Protein AF-A0A931SGT4-F1 (afdb_monomer)

Foldseek 3Di:
DDDDDDDDDDDDLCVPPDLLNLLLLLLVLQVVLPDCPPDDDDDNSFFVVNVLLSSVVSSVVVVSDPPVLSVVLVVDCPDDVSVVSVVVSQVSVVVCVVVQQKDWDPPCDDPVPPPPPDPDDPDDDPPGTGMDGDPVSVVSSVVSVVCVVLPVVDDARADFDFDPDWAQDDDFPDDKDQDDPPHDQQWPPVQLVVQQCVVPNPDPPGDGDSRSTITGIDTDTDHDDDDDDDDPDPVCVVPPDDD

Secondary structure (DSSP, 8-state):
------PPP---TTTT--HHHHHHHTHHHHHHTT---SS--S--S-BHHHHHHHHHHHHHHTTSS-HHHHHHHHH-SSSHHHHHHHHHHHHHHHHHHHTTSEEEE-S---GGG--TT--S-----TTT-EEEE-HHHHHHHHHHHHHHHHHHSTT--SS-PPPSSEE--SS--S-EEE--TTS---B-HHHHHHHHHHHH-S-SSPPPPGGG-EEE-EE--------------HHHHTTSS--

Structure (mmCIF, N/CA/C/O backbone):
data_AF-A0A931SGT4-F1
#
_entry.id   AF-A0A931SGT4-F1
#
loop_
_atom_site.group_PDB
_atom_site.id
_atom_site.type_symbol
_atom_site.label_atom_id
_atom_site.label_alt_id
_atom_site.label_comp_id
_atom_site.label_asym_id
_atom_site.label_entity_id
_atom_site.label_seq_id
_atom_site.pdbx_PDB_ins_code
_atom_site.Cartn_x
_atom_site.Cartn_y
_atom_site.Cartn_z
_atom_site.occupancy
_atom_site.B_iso_or_equiv
_atom_site.auth_seq_id
_atom_site.auth_comp_id
_atom_site.auth_asym_id
_atom_site.auth_atom_id
_atom_site.pdbx_PDB_model_num
ATOM 1 N N . MET A 1 1 ? 40.369 28.615 -21.327 1.00 44.03 1 MET A N 1
ATOM 2 C CA . MET A 1 1 ? 39.138 28.991 -20.599 1.00 44.03 1 MET A CA 1
ATOM 3 C C . MET A 1 1 ? 38.230 27.770 -20.641 1.00 44.03 1 MET A C 1
ATOM 5 O O . MET A 1 1 ? 37.838 27.381 -21.733 1.00 44.03 1 MET A O 1
ATOM 9 N N . ALA A 1 2 ? 38.045 27.067 -19.522 1.00 47.34 2 ALA A N 1
ATOM 10 C CA . ALA A 1 2 ? 37.220 25.859 -19.496 1.00 47.34 2 ALA A CA 1
ATOM 11 C C . ALA A 1 2 ? 35.745 26.264 -19.625 1.00 47.34 2 ALA A C 1
ATOM 13 O O . ALA A 1 2 ? 35.254 27.056 -18.827 1.00 47.34 2 ALA A O 1
ATOM 14 N N . ILE A 1 3 ? 35.068 25.773 -20.662 1.00 54.72 3 ILE A N 1
ATOM 15 C CA . ILE A 1 3 ? 33.642 26.020 -20.879 1.00 54.72 3 ILE A CA 1
ATOM 16 C C . ILE A 1 3 ? 32.887 24.939 -20.107 1.00 54.72 3 ILE A C 1
ATOM 18 O O . ILE A 1 3 ? 32.774 23.805 -20.567 1.00 54.72 3 ILE A O 1
ATOM 22 N N . THR A 1 4 ? 32.384 25.271 -18.922 1.00 56.44 4 THR A N 1
ATOM 23 C CA . THR A 1 4 ? 31.401 24.438 -18.223 1.00 56.44 4 THR A CA 1
ATOM 24 C C . THR A 1 4 ? 30.056 24.579 -18.926 1.00 56.44 4 THR A C 1
ATOM 26 O O . THR A 1 4 ? 29.429 25.637 -18.884 1.00 56.44 4 THR A O 1
ATOM 29 N N . LYS A 1 5 ? 29.623 23.514 -19.607 1.00 44.47 5 LYS A N 1
ATOM 30 C CA . LYS A 1 5 ? 28.256 23.393 -20.121 1.00 44.47 5 LYS A CA 1
ATOM 31 C C . LYS A 1 5 ? 27.344 23.020 -18.955 1.00 44.47 5 LYS A C 1
ATOM 33 O O . LYS A 1 5 ? 27.512 21.956 -18.370 1.00 44.47 5 LYS A O 1
ATOM 38 N N . PHE A 1 6 ? 26.390 23.883 -18.630 1.00 39.84 6 PHE A N 1
ATOM 39 C CA . PHE A 1 6 ? 25.313 23.556 -17.702 1.00 39.84 6 PHE A CA 1
ATOM 40 C C . PHE A 1 6 ? 24.169 22.930 -18.504 1.00 39.84 6 PHE A C 1
ATOM 42 O O . PHE A 1 6 ? 23.576 23.598 -19.350 1.00 39.84 6 PHE A O 1
ATOM 49 N N . SER A 1 7 ? 23.877 21.650 -18.276 1.00 47.62 7 SER A N 1
ATOM 50 C CA . SER A 1 7 ? 22.612 21.050 -18.698 1.00 47.62 7 SER A CA 1
ATOM 51 C C . SER A 1 7 ? 21.554 21.344 -17.635 1.00 47.62 7 SER A C 1
ATOM 53 O O . SER A 1 7 ? 21.812 21.261 -16.434 1.00 47.62 7 SER A O 1
ATOM 55 N N . LYS A 1 8 ? 20.354 21.736 -18.069 1.00 35.97 8 LYS A N 1
ATOM 56 C CA . LYS A 1 8 ? 19.198 21.865 -17.179 1.00 35.97 8 LYS A CA 1
ATOM 57 C C . LYS A 1 8 ? 18.816 20.454 -16.723 1.00 35.97 8 LYS A C 1
ATOM 59 O O . LYS A 1 8 ? 18.585 19.602 -17.574 1.00 35.97 8 LYS A O 1
ATOM 64 N N . TRP A 1 9 ? 18.788 20.210 -15.413 1.00 41.66 9 TRP A N 1
ATOM 65 C CA . TRP A 1 9 ? 18.295 18.949 -14.854 1.00 41.66 9 TRP A CA 1
ATOM 66 C C . TRP A 1 9 ? 16.825 18.780 -15.244 1.00 41.66 9 TRP A C 1
ATOM 68 O O . TRP A 1 9 ? 15.999 19.641 -14.929 1.00 41.66 9 TRP A O 1
ATOM 78 N N . ILE A 1 10 ? 16.523 17.712 -15.975 1.00 51.59 10 ILE A N 1
ATOM 79 C CA . ILE A 1 10 ? 15.156 17.295 -16.273 1.00 51.59 10 ILE A CA 1
ATOM 80 C C . ILE A 1 10 ? 14.887 16.161 -15.285 1.00 51.59 10 ILE A C 1
ATOM 82 O O . ILE A 1 10 ? 15.589 15.153 -15.369 1.00 51.59 10 ILE A O 1
ATOM 86 N N . PRO A 1 11 ? 13.973 16.335 -14.313 1.00 55.72 11 PRO A N 1
ATOM 87 C CA . PRO A 1 11 ? 13.644 15.262 -13.385 1.00 55.72 11 PRO A CA 1
ATOM 88 C C . PRO A 1 11 ? 13.165 14.054 -14.187 1.00 55.72 11 PRO A C 1
ATOM 90 O O . PRO A 1 11 ? 12.316 14.197 -15.072 1.00 55.72 11 PRO A O 1
ATOM 93 N N . SER A 1 12 ? 13.738 12.885 -13.909 1.00 64.69 12 SER A N 1
ATOM 94 C CA . SER A 1 12 ? 13.252 11.651 -14.515 1.00 64.69 12 SER A CA 1
ATOM 95 C C . SER A 1 12 ? 11.864 11.353 -13.938 1.00 64.69 12 SER A C 1
ATOM 97 O O . SER A 1 12 ? 11.686 11.484 -12.725 1.00 64.69 12 SER A O 1
ATOM 99 N N . PRO A 1 13 ? 10.877 10.916 -14.741 1.00 61.66 13 PRO A N 1
ATOM 100 C CA . PRO A 1 13 ? 9.585 10.441 -14.230 1.00 61.66 13 PRO A CA 1
ATOM 101 C C . PRO A 1 13 ? 9.720 9.358 -13.143 1.00 61.66 13 PRO A C 1
ATOM 103 O O . PRO A 1 13 ? 8.830 9.194 -12.308 1.00 61.66 13 PRO A O 1
ATOM 106 N N . LEU A 1 14 ? 10.859 8.657 -13.142 1.00 63.72 14 LEU A N 1
ATOM 107 C CA . LEU A 1 14 ? 11.234 7.589 -12.217 1.00 63.72 14 LEU A CA 1
ATOM 108 C C . LEU A 1 14 ? 11.999 8.073 -10.974 1.00 63.72 14 LEU A C 1
ATOM 110 O O . LEU A 1 14 ? 12.300 7.260 -10.101 1.00 63.72 14 LEU A O 1
ATOM 114 N N . ASP A 1 15 ? 12.345 9.360 -10.873 1.00 68.69 15 ASP A N 1
ATOM 115 C CA . ASP A 1 15 ? 13.072 9.871 -9.710 1.00 68.69 15 ASP A CA 1
ATOM 116 C C . ASP A 1 15 ? 12.224 9.678 -8.439 1.00 68.69 15 ASP A C 1
ATOM 118 O O . ASP A 1 15 ? 11.094 10.170 -8.314 1.00 68.69 15 ASP A O 1
ATOM 122 N N . GLY A 1 16 ? 12.784 8.916 -7.496 1.00 68.50 16 GLY A N 1
ATOM 123 C CA . GLY A 1 16 ? 12.145 8.555 -6.231 1.00 68.50 16 GLY A CA 1
ATOM 124 C C . GLY A 1 16 ? 11.200 7.350 -6.285 1.00 68.50 16 GLY A C 1
ATOM 125 O O . GLY A 1 16 ? 10.646 7.016 -5.244 1.00 68.50 16 GLY A O 1
ATOM 126 N N . LEU A 1 17 ? 11.019 6.697 -7.440 1.00 76.88 17 LEU A N 1
ATOM 127 C CA . LEU A 1 17 ? 10.239 5.461 -7.546 1.00 76.88 17 LEU A CA 1
ATOM 128 C C . LEU A 1 17 ? 11.146 4.248 -7.291 1.00 76.88 17 LEU A C 1
ATOM 130 O O . LEU A 1 17 ? 12.153 4.063 -7.979 1.00 76.88 17 LEU A O 1
ATOM 134 N N . SER A 1 18 ? 10.797 3.417 -6.310 1.00 85.00 18 SER A N 1
ATOM 135 C CA . SER A 1 18 ? 11.504 2.150 -6.079 1.00 85.00 18 SER A CA 1
ATOM 136 C C . SER A 1 18 ? 10.996 1.048 -7.017 1.00 85.00 18 SER A C 1
ATOM 138 O O . SER A 1 18 ? 9.834 1.059 -7.424 1.00 85.00 18 SER A O 1
ATOM 140 N N . MET A 1 19 ? 11.843 0.065 -7.336 1.00 86.81 19 MET A N 1
ATOM 141 C CA . MET A 1 19 ? 11.443 -1.102 -8.138 1.00 86.81 19 MET A CA 1
ATOM 142 C C . MET A 1 19 ? 10.343 -1.913 -7.447 1.00 86.81 19 MET A C 1
ATOM 144 O O . MET A 1 19 ? 9.439 -2.409 -8.111 1.00 86.81 19 MET A O 1
ATOM 148 N N . GLU A 1 20 ? 10.375 -1.978 -6.116 1.00 87.25 20 GLU A N 1
ATOM 149 C CA . GLU A 1 20 ? 9.319 -2.578 -5.296 1.00 87.25 20 GLU A CA 1
ATOM 150 C C . GLU A 1 20 ? 7.972 -1.876 -5.470 1.00 87.25 20 GLU A C 1
ATOM 152 O O . GLU A 1 20 ? 6.947 -2.533 -5.622 1.00 87.25 20 GLU A O 1
ATOM 157 N N . GLU A 1 21 ? 7.965 -0.543 -5.444 1.00 87.19 21 GLU A N 1
ATOM 158 C CA . GLU A 1 21 ? 6.752 0.252 -5.628 1.00 87.19 21 GLU A CA 1
ATOM 159 C C . GLU A 1 21 ? 6.219 0.115 -7.051 1.00 87.19 21 GLU A C 1
ATOM 161 O O . GLU A 1 21 ? 5.023 -0.096 -7.226 1.00 87.19 21 GLU A O 1
ATOM 166 N N . LEU A 1 22 ? 7.098 0.134 -8.059 1.00 88.88 22 LEU A N 1
ATOM 167 C CA . LEU A 1 22 ? 6.703 -0.139 -9.437 1.00 88.88 22 LEU A CA 1
ATOM 168 C C . LEU A 1 22 ? 6.054 -1.522 -9.567 1.00 88.88 22 LEU A C 1
ATOM 170 O O . LEU A 1 22 ? 4.977 -1.622 -10.145 1.00 88.88 22 LEU A O 1
ATOM 174 N N . LEU A 1 23 ? 6.687 -2.563 -9.012 1.00 89.25 23 LEU A N 1
ATOM 175 C CA . LEU A 1 23 ? 6.171 -3.935 -9.008 1.00 89.25 23 LEU A CA 1
ATOM 176 C C . LEU A 1 23 ? 4.810 -4.044 -8.319 1.00 89.25 23 LEU A C 1
ATOM 178 O O . LEU A 1 23 ? 3.943 -4.755 -8.818 1.00 89.25 23 LEU A O 1
ATOM 182 N N . ASP A 1 24 ? 4.607 -3.327 -7.211 1.00 8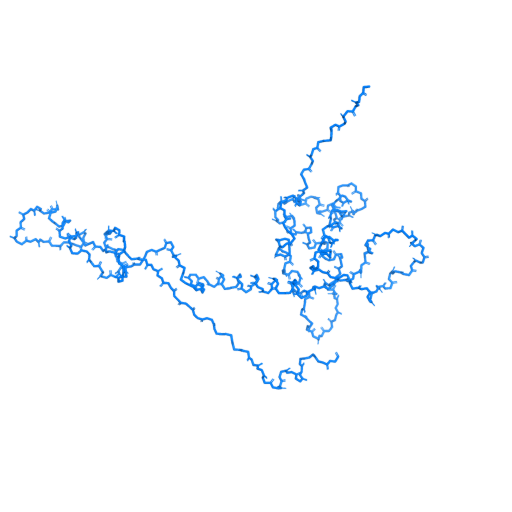9.06 24 ASP A N 1
ATOM 183 C CA . ASP A 1 24 ? 3.319 -3.252 -6.506 1.00 89.06 24 ASP A CA 1
ATOM 184 C C . ASP A 1 24 ? 2.238 -2.637 -7.418 1.00 89.06 24 ASP A C 1
ATOM 186 O O . ASP A 1 24 ? 1.136 -3.175 -7.524 1.00 89.06 24 ASP A O 1
ATOM 190 N N . GLN A 1 25 ? 2.566 -1.568 -8.158 1.00 89.12 25 GLN A N 1
ATOM 191 C CA . GLN A 1 25 ? 1.633 -0.906 -9.084 1.00 89.12 25 GLN A CA 1
ATOM 192 C C . GLN A 1 25 ? 1.270 -1.764 -10.304 1.00 89.12 25 GLN A C 1
ATOM 194 O O . GLN A 1 25 ? 0.126 -1.735 -10.754 1.00 89.12 25 GLN A O 1
ATOM 199 N N . ILE A 1 26 ? 2.212 -2.547 -10.837 1.00 89.50 26 ILE A N 1
ATOM 200 C CA . ILE A 1 26 ? 1.957 -3.463 -11.966 1.00 89.50 26 ILE A CA 1
ATOM 201 C C . ILE A 1 26 ? 1.556 -4.879 -11.513 1.00 89.50 26 ILE A C 1
ATOM 203 O O . ILE A 1 26 ? 1.446 -5.782 -12.344 1.00 89.50 26 ILE A O 1
ATOM 207 N N . SER A 1 27 ? 1.331 -5.094 -10.213 1.00 87.50 27 SER A N 1
ATOM 208 C CA . SER A 1 27 ? 1.059 -6.414 -9.627 1.00 87.50 27 SER A CA 1
ATOM 209 C C . SER A 1 27 ? -0.139 -7.123 -10.258 1.00 87.50 27 SER A C 1
ATOM 211 O O . SER A 1 27 ? -0.074 -8.323 -10.522 1.00 87.50 27 SER A O 1
ATOM 213 N N . GLU A 1 28 ? -1.209 -6.386 -10.556 1.00 83.69 28 GLU A N 1
ATOM 214 C CA . GLU A 1 28 ? -2.420 -6.922 -11.183 1.00 83.69 28 GLU A CA 1
ATOM 215 C C . GLU A 1 28 ? -2.125 -7.517 -12.566 1.00 83.69 28 GLU A C 1
ATOM 217 O O . GLU A 1 28 ? -2.477 -8.667 -12.827 1.00 83.69 28 GLU A O 1
ATOM 222 N N . PHE A 1 29 ? -1.377 -6.793 -13.405 1.00 86.75 29 PHE A N 1
ATOM 223 C CA . PHE A 1 29 ? -0.919 -7.284 -14.707 1.00 86.75 29 PHE A CA 1
ATOM 224 C C . PHE A 1 29 ? -0.038 -8.535 -14.560 1.00 86.75 29 PHE A C 1
ATOM 226 O O . PHE A 1 29 ? -0.247 -9.543 -15.241 1.00 86.75 29 PHE A O 1
ATOM 233 N N . LEU A 1 30 ? 0.924 -8.496 -13.633 1.00 85.00 30 LEU A N 1
ATOM 234 C CA . LEU A 1 30 ? 1.868 -9.591 -13.405 1.00 85.00 30 LEU A CA 1
ATOM 235 C C . LEU A 1 30 ? 1.182 -10.883 -12.935 1.00 85.00 30 LEU A C 1
ATOM 237 O O . LEU A 1 30 ? 1.574 -11.977 -13.345 1.00 85.00 30 LEU A O 1
ATOM 241 N N . LEU A 1 31 ? 0.141 -10.770 -12.110 1.00 79.12 31 LEU A N 1
ATOM 242 C CA . LEU A 1 31 ? -0.575 -11.914 -11.542 1.00 79.12 31 LEU A CA 1
ATOM 243 C C . LEU A 1 31 ? -1.684 -12.439 -12.448 1.00 79.12 31 LEU A C 1
ATOM 245 O O . LEU A 1 31 ? -1.887 -13.652 -12.524 1.00 79.12 31 LEU A O 1
ATOM 249 N N . GLN A 1 32 ? -2.360 -11.561 -13.191 1.00 70.88 32 GLN A N 1
ATOM 250 C CA . GLN A 1 32 ? -3.321 -11.966 -14.219 1.00 70.88 32 GLN A CA 1
ATOM 251 C C . GLN A 1 32 ? -2.644 -12.815 -15.306 1.00 70.88 32 GLN A C 1
ATOM 253 O O . GLN A 1 32 ? -3.230 -13.759 -15.830 1.00 70.88 32 GLN A O 1
ATOM 258 N N . SER A 1 33 ? -1.369 -12.533 -15.569 1.00 61.28 33 SER A N 1
ATOM 259 C CA . SER A 1 33 ? -0.501 -13.265 -16.490 1.00 61.28 33 SER A CA 1
ATOM 260 C C . SER A 1 33 ? -0.009 -14.632 -15.950 1.00 61.28 33 SER A C 1
ATOM 262 O O . SER A 1 33 ? 0.730 -15.354 -16.625 1.00 61.28 33 SER A O 1
ATOM 264 N N . GLY A 1 34 ? -0.378 -15.006 -14.715 1.00 52.59 34 GLY A N 1
ATOM 265 C CA . GLY A 1 34 ? 0.175 -16.152 -13.979 1.00 52.59 34 GLY A CA 1
ATOM 266 C C . GLY A 1 34 ? -0.702 -17.402 -13.857 1.00 52.59 34 GLY A C 1
ATOM 267 O O . GLY A 1 34 ? -0.169 -18.469 -13.563 1.00 52.59 34 GLY A O 1
ATOM 268 N N . PHE A 1 35 ? -2.013 -17.330 -14.102 1.00 48.59 35 PHE A N 1
ATOM 269 C CA . PHE A 1 35 ? -2.889 -18.496 -13.942 1.00 48.59 35 PHE A CA 1
ATOM 270 C C . PHE A 1 35 ? -3.046 -19.264 -15.260 1.00 48.59 35 PHE A C 1
ATOM 272 O O . PHE A 1 35 ? -3.853 -18.900 -16.115 1.00 48.59 35 PHE A O 1
ATOM 279 N N . ARG A 1 36 ? -2.298 -20.368 -15.414 1.00 45.31 36 ARG A N 1
ATOM 280 C CA . ARG A 1 36 ? -2.521 -21.374 -16.469 1.00 45.31 36 ARG A CA 1
ATOM 281 C C . ARG A 1 36 ? -3.849 -22.099 -16.223 1.00 45.31 36 ARG A C 1
ATOM 283 O O . ARG A 1 36 ? -3.874 -23.238 -15.766 1.00 45.31 36 ARG A O 1
ATOM 290 N N . TYR A 1 37 ? -4.972 -21.468 -16.548 1.00 42.00 37 TYR A N 1
ATOM 291 C CA . TYR A 1 37 ? -6.196 -22.226 -16.777 1.00 42.00 37 TYR A CA 1
ATOM 292 C C . TYR A 1 37 ? -6.031 -22.955 -18.106 1.00 42.00 37 TYR A C 1
ATOM 294 O O . TYR A 1 37 ? -5.993 -22.342 -19.169 1.00 42.00 37 TYR A O 1
ATOM 302 N N . GLY A 1 38 ? -5.841 -24.271 -18.029 1.00 43.22 38 GLY A N 1
ATOM 303 C CA . GLY A 1 38 ? -5.614 -25.127 -19.183 1.00 43.22 38 GLY A CA 1
ATOM 304 C C . GLY A 1 38 ? -6.840 -25.235 -20.079 1.00 43.22 38 GLY A C 1
ATOM 305 O O . GLY A 1 38 ? -7.487 -26.264 -20.052 1.00 43.22 38 GLY A O 1
ATOM 306 N N . PHE A 1 39 ? -7.137 -24.208 -20.875 1.00 37.66 39 PHE A N 1
ATOM 307 C CA . PHE A 1 39 ? -7.938 -24.263 -22.099 1.00 37.66 39 PHE A CA 1
ATOM 308 C C . PHE A 1 39 ? -7.581 -23.045 -22.973 1.00 37.66 39 PHE A C 1
ATOM 310 O O . PHE A 1 39 ? -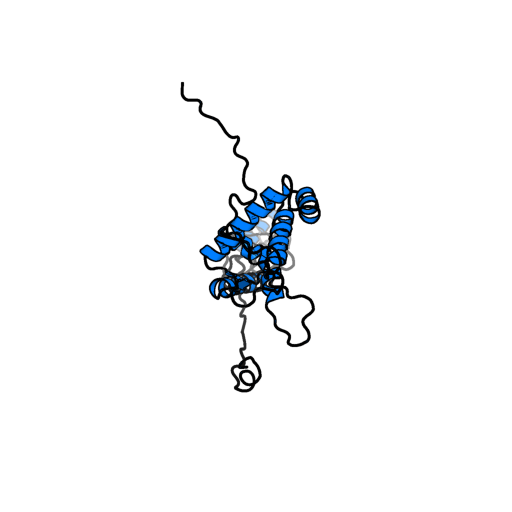7.866 -21.917 -22.601 1.00 37.66 39 PHE A O 1
ATOM 317 N N . GLN A 1 40 ? -6.976 -23.313 -24.137 1.00 36.47 40 GLN A N 1
ATOM 318 C CA . GLN A 1 40 ? -6.802 -22.422 -25.301 1.00 36.47 40 GLN A CA 1
ATOM 319 C C . GLN A 1 40 ? -6.159 -21.035 -25.077 1.00 36.47 40 GLN A C 1
ATOM 321 O O . GLN A 1 40 ? -6.801 -20.059 -24.707 1.00 36.47 40 GLN A O 1
ATOM 326 N N . ASP A 1 41 ? -4.884 -20.956 -25.462 1.00 49.97 41 ASP A N 1
ATOM 327 C CA . ASP A 1 41 ? -4.130 -19.730 -25.738 1.00 49.97 41 ASP A CA 1
ATOM 328 C C . ASP A 1 41 ? -4.738 -18.942 -26.915 1.00 49.97 41 ASP A C 1
ATOM 330 O O . ASP A 1 41 ? -4.894 -19.495 -28.007 1.00 49.97 41 ASP A O 1
ATOM 334 N N . VAL A 1 42 ? -5.050 -17.655 -26.709 1.00 42.94 42 VAL A N 1
ATOM 335 C CA . VAL A 1 42 ? -5.218 -16.676 -27.809 1.00 42.94 42 VAL A CA 1
ATOM 336 C C . VAL A 1 42 ? -4.552 -15.320 -27.504 1.00 42.94 42 VAL A C 1
ATOM 338 O O . VAL A 1 42 ? -4.562 -14.419 -28.336 1.00 42.94 42 VAL A O 1
ATOM 341 N N . SER A 1 43 ? -3.888 -15.148 -26.362 1.00 48.53 43 SER A N 1
ATOM 342 C CA . SER A 1 43 ? -3.123 -13.923 -26.100 1.00 48.53 43 SER A CA 1
ATOM 343 C C . SER A 1 43 ? -2.173 -14.159 -24.943 1.00 48.53 43 SER A C 1
ATOM 345 O O . SER A 1 43 ? -2.541 -13.964 -23.790 1.00 48.53 43 SER A O 1
ATOM 347 N N . ASN A 1 44 ? -0.962 -14.607 -25.266 1.00 54.12 44 ASN A N 1
ATOM 348 C CA . ASN A 1 44 ? 0.116 -14.836 -24.317 1.00 54.12 44 ASN A CA 1
ATOM 349 C C . ASN A 1 44 ? 0.458 -13.529 -23.556 1.00 54.12 44 ASN A C 1
ATOM 351 O O . ASN A 1 44 ? 1.078 -12.635 -24.141 1.00 54.12 44 ASN A O 1
ATOM 355 N N . PRO A 1 45 ? 0.075 -13.386 -22.273 1.00 57.47 45 PRO A N 1
ATOM 356 C CA . PRO A 1 45 ? 0.180 -12.126 -21.534 1.00 57.47 45 PRO A CA 1
ATOM 357 C C . PRO A 1 45 ? 1.603 -11.841 -21.011 1.00 57.47 45 PRO A C 1
ATOM 359 O O . PRO A 1 45 ? 1.844 -10.796 -20.409 1.00 57.47 45 PRO A O 1
ATOM 362 N N . ARG A 1 46 ? 2.567 -12.747 -21.240 1.00 66.44 46 ARG A N 1
ATOM 363 C CA . ARG A 1 46 ? 3.978 -12.626 -20.819 1.00 66.44 46 ARG A CA 1
ATOM 364 C C . ARG A 1 46 ? 4.903 -12.144 -21.935 1.00 66.44 46 ARG A C 1
ATOM 366 O O . ARG A 1 46 ? 5.993 -12.677 -22.115 1.00 66.44 46 ARG A O 1
ATOM 373 N N . ASN A 1 47 ? 4.466 -11.152 -22.701 1.00 77.56 47 ASN A N 1
ATOM 374 C CA . ASN A 1 47 ? 5.306 -10.519 -23.716 1.00 77.56 47 ASN A CA 1
ATOM 375 C C . ASN A 1 47 ? 5.942 -9.248 -23.139 1.00 77.56 47 ASN A C 1
ATOM 377 O O . ASN A 1 47 ? 5.261 -8.472 -22.465 1.00 77.56 47 ASN A O 1
ATOM 381 N N . LEU A 1 48 ? 7.221 -9.000 -23.441 1.00 79.94 48 LEU A N 1
ATOM 382 C CA . LEU A 1 48 ? 7.905 -7.777 -23.009 1.00 79.94 48 LEU A CA 1
ATOM 383 C C . LEU A 1 48 ? 7.187 -6.511 -23.491 1.00 79.94 48 LEU A C 1
ATOM 385 O O . LEU A 1 48 ? 7.134 -5.539 -22.751 1.00 79.94 48 LEU A O 1
ATOM 389 N N . ASP A 1 49 ? 6.565 -6.521 -24.671 1.00 82.12 49 ASP A N 1
ATOM 390 C CA . ASP A 1 49 ? 5.800 -5.362 -25.152 1.00 82.12 49 ASP A CA 1
ATOM 391 C C . ASP A 1 49 ? 4.545 -5.080 -24.320 1.00 82.12 49 ASP A C 1
ATOM 393 O O . ASP A 1 49 ? 4.210 -3.918 -24.094 1.00 82.12 49 ASP A O 1
ATOM 397 N N . ALA A 1 50 ? 3.880 -6.129 -23.825 1.00 83.50 50 ALA A N 1
ATOM 398 C CA . ALA A 1 50 ? 2.738 -5.984 -22.925 1.00 83.50 50 ALA A CA 1
ATOM 399 C C . ALA A 1 50 ? 3.186 -5.438 -21.561 1.00 83.50 50 ALA A C 1
ATOM 401 O O . ALA A 1 50 ? 2.535 -4.561 -21.001 1.00 83.50 50 ALA A O 1
ATOM 402 N N . LEU A 1 51 ? 4.344 -5.891 -21.067 1.00 86.56 51 LEU A N 1
ATOM 403 C CA . LEU A 1 51 ? 4.964 -5.347 -19.859 1.00 86.56 51 LEU A CA 1
ATOM 404 C C . LEU A 1 51 ? 5.336 -3.867 -20.028 1.00 86.56 51 LEU A C 1
ATOM 406 O O . LEU A 1 51 ? 5.052 -3.069 -19.137 1.00 86.56 51 LEU A O 1
ATOM 410 N N . ARG A 1 52 ? 5.931 -3.482 -21.168 1.00 88.25 52 ARG A N 1
ATOM 411 C CA . ARG A 1 52 ? 6.235 -2.075 -21.481 1.00 88.25 52 ARG A CA 1
ATOM 412 C C . ARG A 1 52 ? 4.973 -1.224 -21.401 1.00 88.25 52 ARG A C 1
ATOM 414 O O . ARG A 1 52 ? 4.972 -0.210 -20.713 1.00 88.25 52 ARG A O 1
ATOM 421 N N . GLN A 1 53 ? 3.901 -1.661 -22.061 1.00 88.44 53 GLN A N 1
ATOM 422 C CA . GLN A 1 53 ? 2.627 -0.948 -22.059 1.00 88.44 53 GLN A CA 1
ATOM 423 C C . GLN A 1 53 ? 2.049 -0.814 -20.643 1.00 88.44 53 GLN A C 1
ATOM 425 O O . GLN A 1 53 ? 1.690 0.293 -20.250 1.00 88.44 53 GLN A O 1
ATOM 430 N N . ALA A 1 54 ? 2.043 -1.896 -19.858 1.00 89.69 54 ALA A N 1
ATOM 431 C CA . ALA A 1 54 ? 1.559 -1.877 -18.477 1.00 89.69 54 ALA A CA 1
ATOM 432 C C . ALA A 1 54 ? 2.351 -0.897 -17.592 1.00 89.69 54 ALA A C 1
ATOM 434 O O . ALA A 1 54 ? 1.769 -0.177 -16.782 1.00 89.69 54 ALA A O 1
ATOM 435 N N . ILE A 1 55 ? 3.676 -0.823 -17.765 1.00 89.94 55 ILE A N 1
ATOM 436 C CA . ILE A 1 55 ? 4.519 0.144 -17.048 1.00 89.94 55 ILE A CA 1
ATOM 437 C C . ILE A 1 55 ? 4.135 1.580 -17.426 1.00 89.94 55 ILE A C 1
ATOM 439 O O . ILE A 1 55 ? 3.972 2.412 -16.534 1.00 89.94 55 ILE A O 1
ATOM 443 N N . VAL A 1 56 ? 3.976 1.888 -18.718 1.00 90.25 56 VAL A N 1
ATOM 444 C CA . VAL A 1 56 ? 3.609 3.247 -19.162 1.00 90.25 56 VAL A CA 1
ATOM 445 C C . VAL A 1 56 ? 2.242 3.647 -18.634 1.00 90.25 56 VAL A C 1
ATOM 447 O O . VAL A 1 56 ? 2.101 4.741 -18.093 1.00 90.25 56 VAL A O 1
ATOM 450 N N . GLU A 1 57 ? 1.256 2.762 -18.749 1.00 89.44 57 GLU A N 1
ATOM 451 C CA . GLU A 1 57 ? -0.102 3.002 -18.268 1.00 89.44 57 GLU A CA 1
ATOM 452 C C . GLU A 1 57 ? -0.103 3.337 -16.771 1.00 89.44 57 GLU A C 1
ATOM 454 O O . GLU A 1 57 ? -0.632 4.374 -16.370 1.00 89.44 57 GLU A O 1
ATOM 459 N N . LYS A 1 58 ? 0.615 2.559 -15.948 1.00 90.38 58 LYS A N 1
ATOM 460 C CA . LYS A 1 58 ? 0.757 2.864 -14.515 1.00 90.38 58 LYS A CA 1
ATOM 461 C C . LYS A 1 58 ? 1.512 4.161 -14.236 1.00 90.38 58 LYS A C 1
ATOM 463 O O . LYS A 1 58 ? 1.171 4.871 -13.292 1.00 90.38 58 LYS A O 1
ATOM 468 N N . LEU A 1 59 ? 2.506 4.525 -15.043 1.00 89.00 59 LEU A N 1
ATOM 469 C CA . LEU A 1 59 ? 3.190 5.817 -14.902 1.00 89.00 59 LEU A CA 1
ATOM 470 C C . LEU A 1 59 ? 2.264 7.006 -15.215 1.00 89.00 59 LEU A C 1
ATOM 472 O O . LEU A 1 59 ? 2.388 8.052 -14.568 1.00 89.00 59 LEU A O 1
ATOM 476 N N . VAL A 1 60 ? 1.330 6.848 -16.158 1.00 89.81 60 VAL A N 1
ATOM 477 C CA . VAL A 1 60 ? 0.282 7.842 -16.443 1.00 89.81 60 VAL A CA 1
ATOM 478 C C . VAL A 1 60 ? -0.732 7.906 -15.301 1.00 89.81 60 VAL A C 1
ATOM 480 O O . VAL A 1 60 ? -1.012 9.000 -14.816 1.00 89.81 60 VAL A O 1
ATOM 483 N N . GLU A 1 61 ? -1.216 6.764 -14.801 1.00 88.69 61 GLU A N 1
ATOM 484 C CA . GLU A 1 61 ? -2.137 6.710 -13.652 1.00 88.69 61 GLU A CA 1
ATOM 485 C C . GLU A 1 61 ? -1.555 7.390 -12.400 1.00 88.69 61 GLU A C 1
ATOM 487 O O . GLU A 1 61 ? -2.254 8.114 -11.692 1.00 88.69 61 GLU A O 1
ATOM 492 N N . MET A 1 62 ? -0.253 7.222 -12.149 1.00 84.94 62 MET A N 1
ATOM 493 C CA . MET A 1 62 ? 0.459 7.891 -11.053 1.00 84.94 62 MET A CA 1
ATOM 494 C C . MET A 1 62 ? 0.709 9.393 -11.295 1.00 84.94 62 MET A C 1
ATOM 496 O O . MET A 1 62 ? 1.302 10.062 -10.445 1.00 84.94 62 MET A O 1
ATOM 500 N N . GLY A 1 63 ? 0.321 9.933 -12.455 1.00 84.88 63 GLY A N 1
ATOM 501 C CA . GLY A 1 63 ? 0.542 11.328 -12.839 1.00 84.88 63 GLY A CA 1
ATOM 502 C C . GLY A 1 63 ? 2.012 11.686 -13.077 1.00 84.88 63 GLY A C 1
ATOM 503 O O . GLY A 1 63 ? 2.373 12.863 -13.039 1.00 84.88 63 GLY A O 1
ATOM 504 N N . ARG A 1 64 ? 2.885 10.691 -13.291 1.00 85.81 64 ARG A N 1
ATOM 505 C CA . ARG A 1 64 ? 4.323 10.900 -13.543 1.00 85.81 64 ARG A CA 1
ATOM 506 C C . ARG A 1 64 ? 4.604 11.288 -14.990 1.00 85.81 64 ARG A C 1
ATOM 508 O O . ARG A 1 64 ? 5.629 11.908 -15.266 1.00 85.81 64 ARG A O 1
ATOM 515 N N . ILE A 1 65 ? 3.704 10.921 -15.899 1.00 87.38 65 ILE A N 1
ATOM 516 C CA . ILE A 1 65 ? 3.801 11.162 -17.337 1.00 87.38 65 ILE A CA 1
ATOM 517 C C . ILE A 1 65 ? 2.443 11.679 -17.842 1.00 87.38 65 ILE A C 1
ATOM 519 O O . ILE A 1 65 ? 1.414 11.178 -17.390 1.00 87.38 65 ILE A O 1
ATOM 523 N N . PRO A 1 66 ? 2.401 12.679 -18.746 1.00 87.06 66 PRO A N 1
ATOM 524 C CA . PRO A 1 66 ? 1.145 13.142 -19.331 1.00 87.06 66 PRO A CA 1
ATOM 525 C C . PRO A 1 66 ? 0.537 12.102 -20.284 1.00 87.06 66 PRO A C 1
ATOM 527 O O . PRO A 1 66 ? 1.255 11.465 -21.051 1.00 87.06 66 PRO A O 1
ATOM 530 N N . GLU A 1 67 ? -0.794 12.006 -20.303 1.00 87.44 67 GLU A N 1
ATOM 531 C CA . GLU A 1 67 ? -1.557 11.102 -21.184 1.00 87.44 67 GLU A CA 1
ATOM 532 C C . GLU A 1 67 ? -1.243 11.326 -22.674 1.00 87.44 67 GLU A C 1
ATOM 534 O O . GLU A 1 67 ? -1.072 10.374 -23.426 1.00 87.44 67 GLU A O 1
ATOM 539 N N . SER A 1 68 ? -0.991 12.575 -23.080 1.00 86.75 68 SER A N 1
ATOM 540 C CA . SER A 1 68 ? -0.585 12.902 -24.454 1.00 86.75 68 SER A CA 1
ATOM 541 C C . SER A 1 68 ? 0.711 12.212 -24.900 1.00 86.75 68 SER A C 1
ATOM 543 O O . SER A 1 68 ? 0.927 12.031 -26.095 1.00 86.75 68 SER A O 1
ATOM 545 N N . LEU A 1 69 ? 1.604 11.872 -23.959 1.00 86.38 6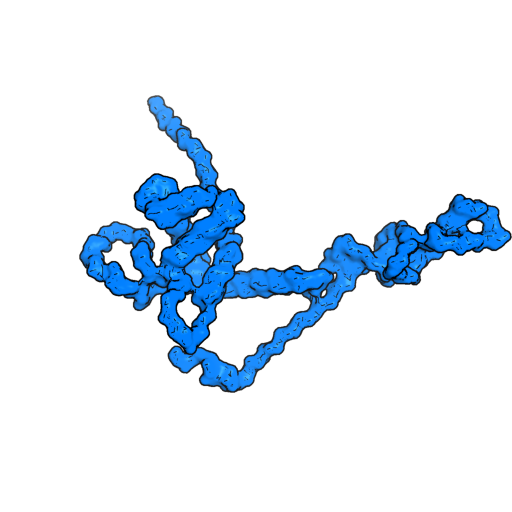9 LEU A N 1
ATOM 546 C CA . LEU A 1 69 ? 2.835 11.145 -24.273 1.00 86.38 69 LEU A CA 1
ATOM 547 C C . LEU A 1 69 ? 2.573 9.646 -24.455 1.00 86.38 69 LEU A C 1
ATOM 549 O O . LEU A 1 69 ? 3.256 9.015 -25.255 1.00 86.38 69 LEU A O 1
ATOM 553 N N . LEU A 1 70 ? 1.587 9.086 -23.748 1.00 86.69 70 LEU A N 1
ATO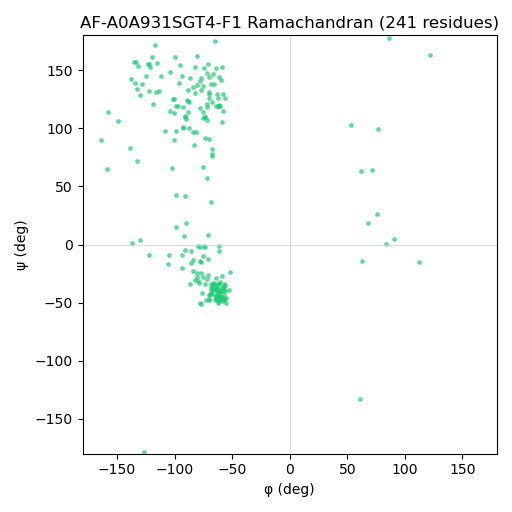M 554 C CA . LEU A 1 70 ? 1.135 7.713 -23.970 1.00 86.69 70 LEU A CA 1
ATOM 555 C C . LEU A 1 70 ? 0.534 7.572 -25.370 1.00 86.69 70 LEU A C 1
ATOM 557 O O . LEU A 1 70 ? 0.926 6.657 -26.087 1.00 86.69 70 LEU A O 1
ATOM 561 N N . ASP A 1 71 ? -0.331 8.500 -25.784 1.00 86.31 71 ASP A N 1
ATOM 562 C CA . ASP A 1 71 ? -0.912 8.499 -27.134 1.00 86.31 71 ASP A CA 1
ATOM 563 C C . ASP A 1 71 ? 0.179 8.574 -28.208 1.00 86.31 71 ASP A C 1
ATOM 565 O O . ASP A 1 71 ? 0.221 7.754 -29.123 1.00 86.31 71 ASP A O 1
ATOM 569 N N . GLN A 1 72 ? 1.133 9.495 -28.039 1.00 85.31 72 GLN A N 1
ATOM 570 C CA . GLN A 1 72 ? 2.276 9.617 -28.941 1.00 85.31 72 GLN A CA 1
ATOM 571 C C . GLN A 1 72 ? 3.116 8.330 -28.988 1.00 85.31 72 GLN A C 1
ATOM 573 O O . GLN A 1 72 ? 3.569 7.930 -30.056 1.00 85.31 72 GLN A O 1
ATOM 578 N N . TRP A 1 73 ? 3.317 7.668 -27.846 1.00 86.94 73 TRP A N 1
ATOM 579 C CA . TRP A 1 73 ? 4.058 6.409 -27.762 1.00 86.94 73 TRP A CA 1
ATOM 580 C C . TRP A 1 73 ? 3.296 5.216 -28.357 1.00 86.94 73 TRP A C 1
ATOM 582 O O . TRP A 1 73 ? 3.916 4.282 -28.867 1.00 86.94 73 TRP A O 1
ATOM 592 N N . LEU A 1 74 ? 1.963 5.229 -28.318 1.00 85.00 74 LEU A N 1
ATOM 593 C CA . LEU A 1 74 ? 1.127 4.229 -28.985 1.00 85.00 74 LEU A CA 1
ATOM 594 C C . LEU A 1 74 ? 1.110 4.420 -30.508 1.00 85.00 74 LEU A C 1
ATO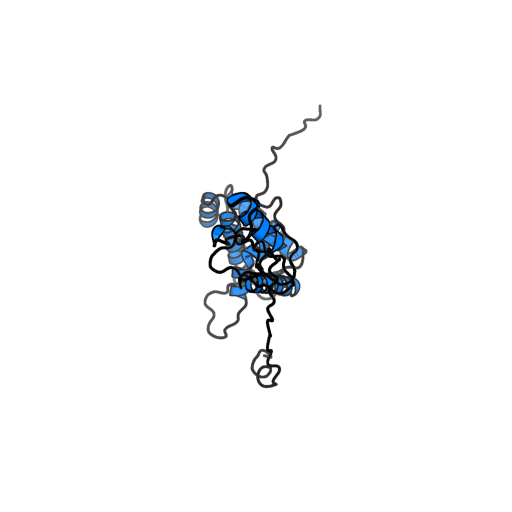M 596 O O . LEU A 1 74 ? 1.055 3.427 -31.233 1.00 85.00 74 LEU A O 1
ATOM 600 N N . GLU A 1 75 ? 1.172 5.665 -30.985 1.00 84.06 75 GLU A N 1
ATOM 601 C CA . GLU A 1 75 ? 1.179 5.999 -32.413 1.00 84.06 75 GLU A CA 1
ATOM 602 C C . GLU A 1 75 ? 2.546 5.781 -33.075 1.00 84.06 75 GLU A C 1
ATOM 604 O O . GLU A 1 75 ? 2.616 5.128 -34.118 1.00 84.06 75 GLU A O 1
ATOM 609 N N . ASP A 1 76 ? 3.629 6.305 -32.489 1.00 83.44 76 ASP A N 1
ATOM 610 C CA . ASP A 1 76 ? 4.980 6.183 -33.042 1.00 83.44 76 ASP A CA 1
ATOM 611 C C . ASP A 1 76 ? 6.064 6.156 -31.951 1.00 83.44 76 ASP A C 1
ATOM 613 O O . ASP A 1 76 ? 6.435 7.174 -31.364 1.00 83.44 76 ASP A O 1
ATOM 617 N N . ARG A 1 77 ? 6.636 4.969 -31.716 1.00 79.25 77 ARG A N 1
ATOM 618 C CA . ARG A 1 77 ? 7.733 4.771 -30.751 1.00 79.25 77 ARG A CA 1
ATOM 619 C C . ARG A 1 77 ? 9.097 5.238 -31.266 1.00 79.25 77 ARG A C 1
ATOM 621 O O . ARG A 1 77 ? 10.033 5.350 -30.474 1.00 79.25 77 ARG A O 1
ATOM 628 N N . ALA A 1 78 ? 9.253 5.474 -32.569 1.00 73.31 78 ALA A N 1
ATOM 629 C CA . ALA A 1 78 ? 10.563 5.682 -33.183 1.00 73.31 78 ALA A CA 1
ATOM 630 C C . ALA A 1 78 ? 11.060 7.136 -33.111 1.00 73.31 78 ALA A C 1
ATOM 632 O O . ALA A 1 78 ? 12.260 7.380 -33.282 1.00 73.31 78 ALA A O 1
ATOM 633 N N . GLU A 1 79 ? 10.179 8.098 -32.829 1.00 80.19 79 GLU A N 1
ATOM 634 C CA . GLU A 1 79 ? 10.499 9.525 -32.892 1.00 80.19 79 GLU A CA 1
ATOM 635 C C . GLU A 1 79 ? 10.275 10.289 -31.575 1.00 80.19 79 GLU A C 1
ATOM 637 O O . GLU A 1 79 ? 9.480 9.934 -30.706 1.00 80.19 79 GLU A O 1
ATOM 642 N N . GLY A 1 80 ? 11.013 11.396 -31.431 1.00 83.38 80 GLY A N 1
ATOM 643 C CA . GLY A 1 80 ? 10.760 12.422 -30.418 1.00 83.38 80 GLY A CA 1
ATOM 644 C C . GLY A 1 80 ? 10.839 11.951 -28.961 1.00 83.38 80 GLY A C 1
ATOM 645 O O . GLY A 1 80 ? 11.812 11.324 -28.537 1.00 83.38 80 GLY A O 1
ATOM 646 N N . ASP A 1 81 ? 9.833 12.344 -28.178 1.00 81.81 81 ASP A N 1
ATOM 647 C CA . ASP A 1 81 ? 9.735 12.044 -26.747 1.00 81.81 81 ASP A CA 1
ATOM 648 C C . ASP A 1 81 ? 9.294 10.596 -26.477 1.00 81.81 81 ASP A C 1
ATOM 650 O O . ASP A 1 81 ? 9.670 10.035 -25.447 1.00 81.81 81 ASP A O 1
ATOM 654 N N . ALA A 1 82 ? 8.598 9.956 -27.423 1.00 83.75 82 ALA A N 1
ATOM 655 C CA . ALA A 1 82 ? 8.222 8.546 -27.334 1.00 83.75 82 ALA A CA 1
ATOM 656 C C . ALA A 1 82 ? 9.450 7.625 -27.336 1.00 83.75 82 ALA A C 1
ATOM 658 O O . ALA A 1 82 ? 9.528 6.706 -26.522 1.00 83.75 82 ALA A O 1
ATOM 659 N N . LYS A 1 83 ? 10.466 7.928 -28.156 1.00 85.38 83 LYS A N 1
ATOM 660 C CA . LYS A 1 83 ? 11.735 7.186 -28.137 1.00 85.38 83 LYS A CA 1
ATOM 661 C C . LYS A 1 83 ? 12.457 7.290 -26.790 1.00 85.38 83 LYS A C 1
ATOM 663 O O . LYS A 1 83 ? 12.978 6.303 -26.285 1.00 85.38 83 LYS A O 1
ATOM 668 N N . ARG A 1 84 ? 12.470 8.482 -26.181 1.00 85.31 84 ARG A N 1
ATOM 669 C CA . ARG A 1 84 ? 13.074 8.685 -24.849 1.00 85.31 84 ARG A CA 1
ATOM 670 C C . ARG A 1 84 ? 12.339 7.896 -23.770 1.00 85.31 84 ARG A C 1
ATOM 672 O O . ARG A 1 84 ? 12.973 7.375 -22.857 1.00 85.31 84 ARG A O 1
ATOM 679 N N . LEU A 1 85 ? 11.011 7.835 -23.869 1.00 85.94 85 LEU A N 1
ATOM 680 C CA . LEU A 1 85 ? 10.178 7.028 -22.988 1.00 85.94 85 LEU A CA 1
ATOM 681 C C . LEU A 1 85 ? 10.494 5.535 -23.157 1.00 85.94 85 LEU A C 1
ATOM 683 O O . LEU A 1 85 ? 10.677 4.848 -22.157 1.00 85.94 85 LEU A O 1
ATOM 687 N N . ASP A 1 86 ? 10.631 5.052 -24.390 1.00 85.69 86 ASP A N 1
ATOM 688 C CA . ASP A 1 86 ? 10.970 3.651 -24.659 1.00 85.69 86 ASP A CA 1
ATOM 689 C C . ASP A 1 86 ? 12.357 3.272 -24.107 1.00 85.69 86 ASP A C 1
ATOM 691 O O . ASP A 1 86 ? 12.472 2.318 -23.338 1.00 85.69 86 ASP A O 1
ATOM 695 N N . GLU A 1 87 ? 13.381 4.100 -24.353 1.00 86.50 87 GLU A N 1
ATOM 696 C CA . GLU A 1 87 ? 14.728 3.930 -23.780 1.00 86.50 87 GLU A CA 1
ATOM 697 C C . GLU A 1 87 ? 14.710 3.919 -22.239 1.00 86.50 87 GLU A C 1
ATOM 699 O O . GLU A 1 87 ? 15.469 3.191 -21.592 1.00 86.50 87 GLU A O 1
ATOM 704 N N . MET A 1 88 ? 13.840 4.723 -21.625 1.00 85.88 88 MET A N 1
ATOM 705 C CA . MET A 1 88 ? 13.668 4.758 -20.174 1.00 85.88 88 MET A CA 1
ATOM 706 C C . MET A 1 88 ? 13.011 3.474 -19.646 1.00 85.88 88 MET A C 1
ATOM 708 O O . MET A 1 88 ? 13.452 2.940 -18.625 1.00 85.88 88 MET A O 1
ATOM 712 N N . ILE A 1 89 ? 11.984 2.957 -20.323 1.00 88.25 89 ILE A N 1
ATOM 713 C CA . ILE A 1 89 ? 11.339 1.688 -19.953 1.00 88.25 89 ILE A CA 1
ATOM 714 C C . ILE A 1 89 ? 12.334 0.534 -20.086 1.00 88.25 89 ILE A C 1
ATOM 716 O O . ILE A 1 89 ? 12.395 -0.325 -19.207 1.00 88.25 89 ILE A O 1
ATOM 720 N N . ASP A 1 90 ? 13.173 0.545 -21.121 1.00 86.50 90 ASP A N 1
ATOM 721 C CA . ASP A 1 90 ? 14.251 -0.429 -21.278 1.00 86.50 90 ASP A CA 1
ATOM 722 C C . ASP A 1 90 ? 15.207 -0.438 -20.086 1.00 86.50 90 ASP A C 1
ATOM 724 O O . ASP A 1 90 ? 15.563 -1.502 -19.576 1.00 86.50 90 ASP A O 1
ATOM 728 N N . GLN A 1 91 ? 15.590 0.738 -19.584 1.00 87.31 91 GLN A N 1
ATOM 729 C CA . GLN A 1 91 ? 16.417 0.838 -18.380 1.00 87.31 91 GLN A CA 1
ATOM 730 C C . GLN A 1 91 ? 15.708 0.277 -17.142 1.00 87.31 91 GLN A C 1
ATOM 732 O O . GLN A 1 91 ? 16.349 -0.369 -16.312 1.00 87.31 91 GLN A O 1
ATOM 737 N N . VAL A 1 92 ? 14.397 0.489 -17.011 1.00 88.81 92 VAL A N 1
ATOM 738 C CA . VAL A 1 92 ? 13.594 -0.071 -15.913 1.00 88.81 92 VAL A CA 1
ATOM 739 C C . VAL A 1 92 ? 13.554 -1.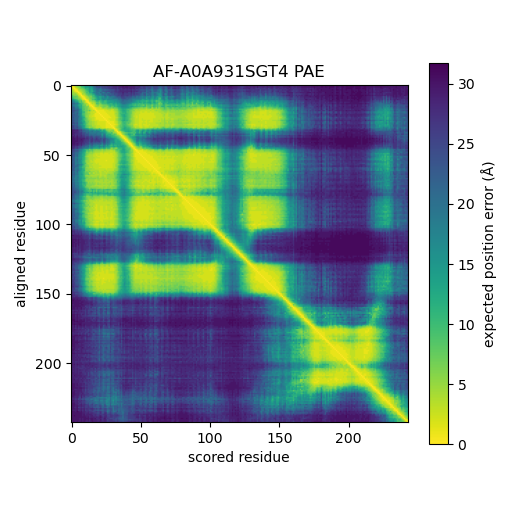593 -15.984 1.00 88.81 92 VAL A C 1
ATOM 741 O O . VAL A 1 92 ? 13.810 -2.251 -14.977 1.00 88.81 92 VAL A O 1
ATOM 744 N N . ILE A 1 93 ? 13.285 -2.160 -17.161 1.00 87.00 93 ILE A N 1
ATOM 745 C CA . ILE A 1 93 ? 13.236 -3.613 -17.355 1.00 87.00 93 ILE A CA 1
ATOM 746 C C . ILE A 1 93 ? 14.603 -4.234 -17.058 1.00 87.00 93 ILE A C 1
ATOM 748 O O . ILE A 1 93 ? 14.674 -5.217 -16.320 1.00 87.00 93 ILE A O 1
ATOM 752 N N . ARG A 1 94 ? 15.695 -3.635 -17.553 1.00 86.69 94 ARG A N 1
ATOM 753 C CA . ARG A 1 94 ? 17.062 -4.087 -17.244 1.00 86.69 94 ARG A CA 1
ATOM 754 C C . ARG A 1 94 ? 17.319 -4.102 -15.741 1.00 86.69 94 ARG A C 1
ATOM 756 O O . ARG A 1 94 ? 17.762 -5.121 -15.227 1.00 86.69 94 ARG A O 1
ATOM 763 N N . ARG A 1 95 ? 16.957 -3.037 -15.021 1.00 88.19 95 ARG A N 1
ATOM 764 C CA . ARG A 1 95 ? 17.091 -2.993 -13.555 1.00 88.19 95 ARG A CA 1
ATOM 765 C C . ARG A 1 95 ? 16.259 -4.058 -12.851 1.00 88.19 95 ARG A C 1
ATOM 767 O O . ARG A 1 95 ? 16.747 -4.679 -11.916 1.00 88.19 95 ARG A O 1
ATOM 774 N N . LEU A 1 96 ? 15.027 -4.303 -13.295 1.00 88.69 96 LEU A N 1
ATOM 775 C CA . LEU A 1 96 ? 14.190 -5.356 -12.715 1.00 88.69 96 LEU A CA 1
ATOM 776 C C . LEU A 1 96 ? 14.812 -6.749 -12.900 1.00 88.69 96 LEU A C 1
ATOM 778 O O . LEU A 1 96 ? 14.695 -7.594 -12.013 1.00 88.69 96 LEU A O 1
ATOM 782 N N . ILE A 1 97 ? 15.503 -6.980 -14.017 1.00 87.44 97 ILE A N 1
ATOM 783 C CA . ILE A 1 97 ? 16.257 -8.215 -14.260 1.00 87.44 97 ILE A CA 1
ATOM 784 C C . ILE A 1 97 ? 17.525 -8.262 -13.393 1.00 87.44 97 ILE A C 1
ATOM 786 O O . ILE A 1 97 ? 17.763 -9.258 -12.714 1.00 87.44 97 ILE A O 1
ATOM 790 N N . GLU A 1 98 ? 18.314 -7.186 -13.362 1.00 87.25 98 GLU A N 1
ATOM 791 C CA . GLU A 1 98 ? 19.558 -7.084 -12.579 1.00 87.25 98 GLU A CA 1
ATOM 792 C C . GLU A 1 98 ? 19.325 -7.261 -11.072 1.00 87.25 98 GLU A C 1
ATOM 794 O O . GLU A 1 98 ? 20.093 -7.940 -10.391 1.00 87.25 98 GLU A O 1
ATOM 799 N N . GLU A 1 99 ? 18.239 -6.697 -10.544 1.00 88.69 99 GLU A N 1
ATOM 800 C CA . GLU A 1 99 ? 17.830 -6.852 -9.145 1.00 88.69 99 GLU A CA 1
ATOM 801 C C . GLU A 1 99 ? 17.156 -8.207 -8.850 1.00 88.69 99 GLU A C 1
ATOM 803 O O . GLU A 1 99 ? 16.791 -8.489 -7.701 1.00 88.69 99 GLU A O 1
ATOM 808 N N . GLY A 1 100 ? 16.982 -9.051 -9.870 1.00 86.81 100 GLY A N 1
ATOM 809 C CA . GLY A 1 100 ? 16.463 -10.409 -9.743 1.00 86.81 100 GLY A CA 1
ATOM 810 C C . GLY A 1 100 ? 14.955 -10.494 -9.521 1.00 86.81 100 GLY A C 1
ATOM 811 O O . GLY A 1 100 ? 14.495 -11.462 -8.919 1.00 86.81 100 GLY A O 1
ATOM 812 N N . TRP A 1 101 ? 14.178 -9.505 -9.962 1.00 88.00 101 TRP A N 1
ATOM 813 C CA . TRP A 1 101 ? 12.711 -9.557 -9.940 1.00 88.00 101 TRP A CA 1
ATOM 814 C C . TRP A 1 101 ? 12.142 -10.318 -11.150 1.00 88.00 101 TRP A C 1
ATOM 816 O O . TRP A 1 101 ? 11.099 -10.969 -11.067 1.00 88.00 101 TRP A O 1
ATOM 826 N N . MET A 1 102 ? 12.832 -10.276 -12.285 1.00 86.44 102 MET A N 1
ATOM 827 C CA . MET A 1 102 ? 12.417 -10.974 -13.500 1.00 86.44 102 MET A CA 1
ATOM 828 C C . MET A 1 102 ? 13.592 -11.681 -14.159 1.00 86.44 102 MET A C 1
ATOM 830 O O . MET A 1 102 ? 14.747 -11.303 -13.981 1.00 86.44 102 MET A O 1
ATOM 834 N N . GLN A 1 103 ? 13.280 -12.697 -14.952 1.00 83.62 103 GLN A N 1
ATOM 835 C CA . GLN A 1 103 ? 14.213 -13.345 -15.860 1.00 83.62 103 GLN A CA 1
ATOM 836 C C . GLN A 1 103 ? 13.640 -13.254 -17.272 1.00 83.62 103 GLN A C 1
ATOM 838 O O . GLN A 1 103 ? 12.459 -13.517 -17.491 1.00 83.62 103 GLN A O 1
ATOM 843 N N . ALA A 1 104 ? 14.463 -12.840 -18.234 1.00 73.00 104 ALA A N 1
ATOM 844 C CA . ALA A 1 104 ? 14.099 -12.971 -19.638 1.00 73.00 104 ALA A CA 1
ATOM 845 C C . ALA A 1 104 ? 14.139 -14.462 -19.990 1.00 73.00 104 ALA A C 1
ATOM 847 O O . ALA A 1 104 ? 15.160 -15.096 -19.733 1.00 73.00 104 ALA A O 1
ATOM 848 N N . ASP A 1 105 ? 13.052 -15.012 -20.538 1.00 65.69 105 ASP A N 1
ATOM 849 C CA . ASP A 1 105 ? 12.995 -16.411 -20.976 1.00 65.69 105 ASP A CA 1
ATOM 850 C C . ASP A 1 105 ? 13.822 -16.551 -22.267 1.00 65.69 105 ASP A C 1
ATOM 852 O O . ASP A 1 105 ? 13.424 -16.027 -23.314 1.00 65.69 105 ASP A O 1
ATOM 856 N N . PRO A 1 106 ? 14.986 -17.226 -22.224 1.00 52.72 106 PRO A N 1
ATOM 857 C CA . PRO A 1 106 ? 15.856 -17.357 -23.381 1.00 52.72 106 PRO A CA 1
ATOM 858 C C . PRO A 1 106 ? 15.472 -18.543 -24.282 1.00 52.72 106 PRO A C 1
ATOM 860 O O . PRO A 1 106 ? 16.089 -18.720 -25.332 1.00 52.72 106 PRO A O 1
ATOM 863 N N . GLN A 1 107 ? 14.505 -19.388 -23.895 1.00 46.66 107 GLN A N 1
ATOM 864 C CA . GLN A 1 107 ? 14.252 -20.676 -24.555 1.00 46.66 107 GLN A CA 1
ATOM 865 C C . GLN A 1 107 ? 13.190 -20.629 -25.658 1.00 46.66 107 GLN A C 1
ATOM 867 O O . GLN A 1 107 ? 13.057 -21.601 -26.402 1.00 46.66 107 GLN A O 1
ATOM 872 N N . ASN A 1 108 ? 12.468 -19.518 -25.820 1.00 49.62 108 ASN A N 1
ATOM 873 C CA . ASN A 1 108 ? 11.452 -19.378 -26.864 1.00 49.62 108 ASN A CA 1
ATOM 874 C C . ASN A 1 108 ? 11.594 -18.046 -27.624 1.00 49.62 108 ASN A C 1
ATOM 876 O O . ASN A 1 108 ? 10.777 -17.138 -27.450 1.00 49.62 108 ASN A O 1
ATOM 880 N N . PRO A 1 109 ? 12.627 -17.892 -28.474 1.00 45.06 109 PRO A N 1
ATOM 881 C CA . PRO A 1 109 ? 12.640 -16.812 -29.446 1.00 45.06 109 PRO A CA 1
ATOM 882 C C . PRO A 1 109 ? 11.472 -17.043 -30.408 1.00 45.06 109 PRO A C 1
ATOM 884 O O . PRO A 1 109 ? 11.380 -18.082 -31.064 1.00 45.06 109 PRO A O 1
ATOM 887 N N . SER A 1 110 ? 10.530 -16.106 -30.468 1.00 45.19 110 SER A N 1
ATOM 888 C CA . SER A 1 110 ? 9.448 -16.194 -31.446 1.00 45.19 110 SER A CA 1
ATOM 889 C C . SER A 1 110 ? 10.028 -16.239 -32.865 1.00 45.19 110 SER A C 1
ATOM 891 O O . SER A 1 110 ? 11.087 -15.660 -33.112 1.00 45.19 110 SER A O 1
ATOM 893 N N . PRO A 1 111 ? 9.332 -16.844 -33.844 1.00 44.56 111 PRO A N 1
ATOM 894 C CA . PRO A 1 111 ? 9.845 -17.016 -35.209 1.00 44.56 111 PRO A CA 1
ATOM 895 C C . PRO A 1 111 ? 10.159 -15.710 -35.970 1.00 44.56 111 PRO A C 1
ATOM 897 O O . PRO A 1 111 ? 10.637 -15.770 -37.098 1.00 44.56 111 PRO A O 1
ATOM 900 N N . ALA A 1 112 ? 9.922 -14.538 -35.371 1.00 44.00 112 ALA A N 1
ATOM 901 C CA . ALA A 1 112 ? 10.305 -13.233 -35.905 1.00 44.00 112 ALA A CA 1
ATOM 902 C C . ALA A 1 112 ? 11.812 -12.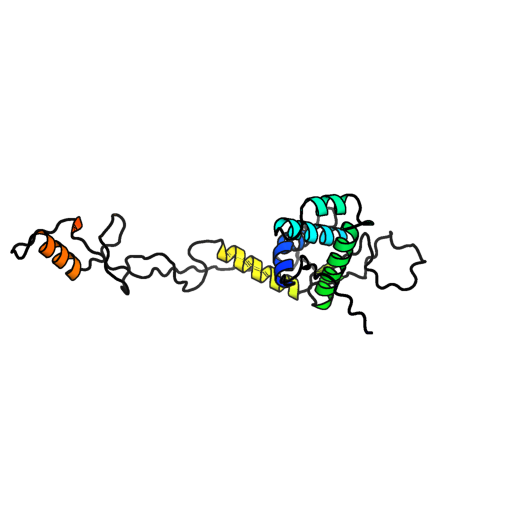918 -35.777 1.00 44.00 112 ALA A C 1
ATOM 904 O O . ALA A 1 112 ? 12.269 -11.952 -36.376 1.00 44.00 112 ALA A O 1
ATOM 905 N N . SER A 1 113 ? 12.600 -13.715 -35.042 1.00 46.50 113 SER A N 1
ATOM 906 C CA . SER A 1 113 ? 14.045 -13.487 -34.858 1.00 46.50 113 SER A CA 1
ATOM 907 C C . SER A 1 113 ? 14.945 -14.171 -35.903 1.00 46.50 113 SER A C 1
ATOM 909 O O . SER A 1 113 ? 16.133 -14.361 -35.653 1.00 46.50 113 SER A O 1
ATOM 911 N N . LEU A 1 114 ? 14.410 -14.577 -37.059 1.00 42.28 114 LEU A N 1
ATOM 912 C CA . LEU A 1 114 ? 15.178 -15.198 -38.152 1.00 42.28 114 LEU A CA 1
ATOM 913 C C . LEU A 1 114 ? 15.708 -14.171 -39.172 1.00 42.28 114 LEU A C 1
ATOM 915 O O . LEU A 1 114 ? 15.687 -14.436 -40.370 1.00 42.28 114 LEU A O 1
ATOM 919 N N . ASP A 1 115 ? 16.209 -13.023 -38.714 1.00 41.91 115 ASP A N 1
ATOM 920 C CA . ASP A 1 115 ? 17.078 -12.171 -39.536 1.00 41.91 115 ASP A CA 1
ATOM 921 C C . ASP A 1 115 ? 18.515 -12.259 -38.995 1.00 41.91 115 ASP A C 1
ATOM 923 O O . ASP A 1 115 ? 18.895 -11.612 -38.021 1.00 41.91 115 ASP A O 1
ATOM 927 N N . GLU A 1 116 ? 19.324 -13.110 -39.635 1.00 42.03 116 GLU A N 1
ATOM 928 C CA . GLU A 1 116 ? 20.713 -13.466 -39.286 1.00 42.03 116 GLU A CA 1
ATOM 929 C C . GLU A 1 116 ? 21.740 -12.319 -39.472 1.00 42.03 116 GLU A C 1
ATOM 931 O O . GLU A 1 116 ? 22.877 -12.561 -39.878 1.00 42.03 116 GLU A O 1
ATOM 936 N N . THR A 1 117 ? 21.400 -11.053 -39.197 1.00 39.19 117 THR A N 1
ATOM 937 C CA . THR A 1 117 ? 22.341 -9.933 -39.454 1.00 39.19 117 THR A CA 1
ATOM 938 C C . THR A 1 117 ? 22.556 -8.945 -38.300 1.00 39.19 117 THR A C 1
ATOM 940 O O . THR A 1 117 ? 23.337 -8.006 -38.449 1.00 39.19 117 THR A O 1
ATOM 943 N N . SER A 1 118 ? 21.981 -9.135 -37.110 1.00 43.91 118 SER A N 1
ATOM 944 C CA . SER A 1 118 ? 22.264 -8.236 -35.976 1.00 43.91 118 SER A CA 1
ATOM 945 C C . SER A 1 118 ? 23.552 -8.632 -35.241 1.00 43.91 118 SER A C 1
ATOM 947 O O . SER A 1 118 ? 23.561 -9.370 -34.257 1.00 43.91 118 SER A O 1
ATOM 949 N N . GLN A 1 119 ? 24.669 -8.134 -35.761 1.00 38.00 119 GLN A N 1
ATOM 950 C CA . GLN A 1 119 ? 25.993 -8.195 -35.157 1.00 38.00 119 GLN A CA 1
ATOM 951 C C . GLN A 1 119 ? 26.084 -7.175 -34.004 1.00 38.00 119 GLN A C 1
ATOM 953 O O . GLN A 1 119 ? 26.150 -5.976 -34.246 1.00 38.00 119 GLN A O 1
ATOM 958 N N . GLY A 1 120 ? 26.119 -7.658 -32.758 1.00 34.78 120 GLY A N 1
ATOM 959 C CA . GLY A 1 120 ? 26.718 -6.961 -31.611 1.00 34.78 120 GLY A CA 1
ATOM 960 C C . GLY A 1 120 ? 26.118 -5.613 -31.189 1.00 34.78 120 GLY A C 1
ATOM 961 O O . GLY A 1 120 ? 26.838 -4.618 -31.152 1.00 34.78 120 GLY A O 1
ATOM 962 N N . SER A 1 121 ? 24.858 -5.594 -30.757 1.00 34.88 121 SER A N 1
ATOM 963 C CA . SER A 1 121 ? 24.385 -4.653 -29.734 1.00 34.88 121 SER A CA 1
ATOM 964 C C . SER A 1 121 ? 23.570 -5.427 -28.697 1.00 34.88 121 SER A C 1
ATOM 966 O O . SER A 1 121 ? 22.757 -6.277 -29.049 1.00 34.88 121 SER A O 1
ATOM 968 N N . GLU A 1 122 ? 23.819 -5.181 -27.408 1.00 41.91 122 GLU A N 1
ATOM 969 C CA . GLU A 1 122 ? 22.985 -5.667 -26.299 1.00 41.91 122 GLU A CA 1
ATOM 970 C C . GLU A 1 122 ? 21.653 -4.896 -26.277 1.00 41.91 122 GLU A C 1
ATOM 972 O O . GLU A 1 122 ? 21.331 -4.220 -25.297 1.00 41.91 122 GLU A O 1
ATOM 977 N N . ASP A 1 123 ? 20.901 -4.932 -27.375 1.00 49.06 123 ASP A N 1
ATOM 978 C CA . ASP A 1 123 ? 19.530 -4.438 -27.424 1.00 49.06 123 ASP A CA 1
ATOM 979 C C . ASP A 1 123 ? 18.578 -5.558 -27.021 1.00 49.06 123 ASP A C 1
ATOM 981 O O . ASP A 1 123 ? 18.693 -6.704 -27.462 1.00 49.06 123 ASP A O 1
ATOM 985 N N . LEU A 1 124 ? 17.642 -5.219 -26.137 1.00 55.78 124 LEU A N 1
ATOM 986 C CA . LEU A 1 124 ? 16.590 -6.134 -25.729 1.00 55.78 124 LEU A CA 1
ATOM 987 C C . LEU A 1 124 ? 15.744 -6.456 -26.977 1.00 55.78 124 LEU A C 1
ATOM 989 O O . LEU A 1 124 ? 15.341 -5.519 -27.673 1.00 55.78 124 LEU A O 1
ATOM 993 N N . PRO A 1 125 ? 15.475 -7.738 -27.292 1.00 52.03 125 PRO A N 1
ATOM 994 C CA . PRO A 1 125 ? 14.736 -8.093 -28.495 1.00 52.03 125 PRO A CA 1
ATOM 995 C C . PRO A 1 125 ? 13.364 -7.409 -28.492 1.00 52.03 125 PRO A C 1
ATOM 997 O O . PRO A 1 125 ? 12.526 -7.663 -27.625 1.00 52.03 125 PRO A O 1
ATOM 1000 N N . SER A 1 126 ? 13.165 -6.501 -29.447 1.00 49.88 126 SER A N 1
ATOM 1001 C CA . SER A 1 126 ? 11.905 -5.788 -29.654 1.00 49.88 126 SER A CA 1
ATOM 1002 C C . SER A 1 126 ? 10.909 -6.705 -30.344 1.00 49.88 126 SER A C 1
ATOM 1004 O O . SER A 1 126 ? 11.255 -7.342 -31.339 1.00 49.88 126 SER A O 1
ATOM 1006 N N . GLY A 1 127 ? 9.676 -6.757 -29.838 1.00 54.00 127 GLY A N 1
ATOM 1007 C CA . GLY A 1 127 ? 8.647 -7.615 -30.403 1.00 54.00 127 GLY A CA 1
ATOM 1008 C C . GLY A 1 127 ? 8.862 -9.066 -30.006 1.00 54.00 127 GLY A C 1
ATOM 1009 O O . GLY A 1 127 ? 9.621 -9.758 -30.674 1.00 54.00 127 GLY A O 1
ATOM 1010 N N . SER A 1 128 ? 8.137 -9.551 -28.991 1.00 54.72 128 SER A N 1
ATOM 1011 C CA . SER A 1 128 ? 7.908 -10.984 -28.674 1.00 54.72 128 SER A CA 1
ATOM 1012 C C . SER A 1 128 ? 8.852 -11.741 -27.724 1.00 54.72 128 SER A C 1
ATOM 1014 O O . SER A 1 128 ? 8.660 -12.943 -27.524 1.00 54.72 128 SER A O 1
ATOM 1016 N N . ALA A 1 129 ? 9.827 -11.086 -27.099 1.00 66.88 129 ALA A N 1
ATOM 1017 C CA . ALA A 1 129 ? 10.581 -11.724 -26.021 1.00 66.88 129 ALA A CA 1
ATOM 1018 C C . ALA A 1 129 ? 9.672 -11.987 -24.807 1.00 66.88 129 ALA A C 1
ATOM 1020 O O . ALA A 1 129 ? 8.832 -11.151 -24.453 1.00 66.88 129 ALA A O 1
ATOM 1021 N N . ARG A 1 130 ? 9.820 -13.163 -24.191 1.00 74.88 130 ARG A N 1
ATOM 1022 C CA . ARG A 1 130 ? 9.053 -13.568 -23.009 1.00 74.88 130 ARG A CA 1
ATOM 1023 C C . ARG A 1 130 ? 9.825 -13.274 -21.730 1.00 74.88 130 ARG A C 1
ATOM 1025 O O . ARG A 1 130 ? 11.053 -13.213 -21.730 1.00 74.88 130 ARG A O 1
ATOM 1032 N N . PHE A 1 131 ? 9.096 -13.101 -20.635 1.00 81.81 131 PHE A N 1
ATOM 1033 C CA . PHE A 1 131 ? 9.680 -12.946 -19.307 1.00 81.81 131 PHE A CA 1
ATOM 1034 C C . PHE A 1 131 ? 8.992 -13.862 -18.298 1.00 81.81 131 PHE A C 1
ATOM 1036 O O . PHE A 1 131 ? 7.815 -14.204 -18.435 1.00 81.81 131 PHE A O 1
ATOM 1043 N N . GLU A 1 132 ? 9.731 -14.218 -17.258 1.00 83.00 132 GLU A N 1
ATOM 1044 C CA . GLU A 1 132 ? 9.236 -14.954 -16.106 1.00 83.00 132 GLU A CA 1
ATOM 1045 C C . GLU A 1 132 ? 9.536 -14.187 -14.818 1.00 83.00 132 GLU A C 1
ATOM 1047 O O . GLU A 1 132 ? 10.552 -13.499 -14.690 1.00 83.00 132 GLU A O 1
ATOM 1052 N N . LEU A 1 133 ? 8.613 -14.283 -13.863 1.00 86.25 133 LEU A N 1
ATOM 1053 C CA . LEU A 1 133 ? 8.806 -13.755 -12.517 1.00 86.25 133 LEU A CA 1
ATOM 1054 C C . LEU A 1 133 ? 9.686 -14.716 -11.725 1.00 86.25 133 LEU A C 1
ATOM 1056 O O . LEU A 1 133 ? 9.525 -15.929 -11.823 1.00 86.25 133 LEU A O 1
ATOM 1060 N N . THR A 1 134 ? 10.586 -14.166 -10.920 1.00 87.56 134 THR A N 1
ATOM 1061 C CA . THR A 1 134 ? 11.382 -14.953 -9.975 1.00 87.56 134 THR A CA 1
ATOM 1062 C C . THR A 1 134 ? 10.590 -15.266 -8.708 1.00 87.56 134 THR A C 1
ATOM 1064 O O . THR A 1 134 ? 9.633 -14.560 -8.379 1.00 87.56 134 THR A O 1
ATOM 1067 N N . ASP A 1 135 ? 11.046 -16.256 -7.937 1.00 86.38 135 ASP A N 1
ATOM 1068 C CA . ASP A 1 135 ? 10.484 -16.578 -6.615 1.00 86.38 135 ASP A CA 1
ATOM 1069 C C . ASP A 1 135 ? 10.427 -15.342 -5.703 1.00 86.38 135 ASP A C 1
ATOM 1071 O O . ASP A 1 135 ? 9.419 -15.087 -5.052 1.00 86.38 135 ASP A O 1
ATOM 1075 N N . LYS A 1 136 ? 11.465 -14.492 -5.754 1.00 89.44 136 LYS A N 1
ATOM 1076 C CA . LYS A 1 136 ? 11.527 -13.211 -5.030 1.00 89.44 136 LYS A CA 1
ATOM 1077 C C . LYS A 1 136 ? 10.327 -12.312 -5.344 1.00 89.44 136 LYS A C 1
ATOM 1079 O O . LYS A 1 136 ? 9.745 -11.721 -4.434 1.00 89.44 136 LYS A O 1
ATOM 1084 N N . SER A 1 137 ? 9.972 -12.183 -6.622 1.00 88.25 137 SER A N 1
ATOM 1085 C CA . SER A 1 137 ? 8.817 -11.385 -7.044 1.00 88.25 137 SER A CA 1
ATOM 1086 C C . SER A 1 137 ? 7.508 -12.008 -6.605 1.00 88.25 137 SER A C 1
ATOM 1088 O O . SER A 1 137 ? 6.631 -11.294 -6.129 1.00 88.25 137 SER A O 1
ATOM 1090 N N . VAL A 1 138 ? 7.375 -13.326 -6.743 1.00 87.19 138 VAL A N 1
ATOM 1091 C CA . VAL A 1 138 ? 6.164 -14.048 -6.340 1.00 87.19 138 VAL A CA 1
ATOM 1092 C C . VAL A 1 138 ? 5.929 -13.906 -4.835 1.00 87.19 138 VAL A C 1
ATOM 1094 O O . VAL A 1 138 ? 4.825 -13.545 -4.429 1.00 87.19 138 VAL A O 1
ATOM 1097 N N . ASP A 1 139 ? 6.968 -14.082 -4.018 1.00 87.19 139 ASP A N 1
ATOM 1098 C CA . ASP A 1 139 ? 6.906 -13.919 -2.563 1.00 87.19 139 ASP A CA 1
ATOM 1099 C C . ASP A 1 139 ? 6.543 -12.485 -2.163 1.00 87.19 139 ASP A C 1
ATOM 1101 O O . ASP A 1 139 ? 5.662 -12.263 -1.328 1.00 87.19 139 ASP A O 1
ATOM 1105 N N . PHE A 1 140 ? 7.194 -11.493 -2.778 1.00 90.25 140 PHE A N 1
ATOM 1106 C CA . PHE A 1 140 ? 6.931 -10.082 -2.504 1.00 90.25 140 PHE A CA 1
ATOM 1107 C C . PHE A 1 140 ? 5.494 -9.689 -2.859 1.00 90.25 140 PHE A C 1
ATOM 1109 O O . PHE A 1 140 ? 4.789 -9.105 -2.029 1.00 90.25 140 PHE A O 1
ATOM 1116 N N . LEU A 1 141 ? 5.047 -10.033 -4.070 1.00 88.81 141 LEU A N 1
ATOM 1117 C CA . LEU A 1 141 ? 3.695 -9.745 -4.543 1.00 88.81 141 LEU A CA 1
ATOM 1118 C C . LEU A 1 141 ? 2.656 -10.480 -3.695 1.00 88.81 141 LEU A C 1
ATOM 1120 O O . LEU A 1 141 ? 1.678 -9.867 -3.276 1.00 88.81 141 LEU A O 1
ATOM 1124 N N . GLY A 1 142 ? 2.895 -11.751 -3.364 1.00 85.75 142 GLY A N 1
ATOM 1125 C CA . GLY A 1 142 ? 2.029 -12.542 -2.491 1.00 85.75 142 GLY A CA 1
ATOM 1126 C C . GLY A 1 142 ? 1.884 -11.928 -1.098 1.00 85.75 142 GLY A C 1
ATOM 1127 O O . GLY A 1 142 ? 0.765 -11.767 -0.606 1.00 85.75 142 GLY A O 1
ATOM 1128 N N . PHE A 1 143 ? 2.991 -11.505 -0.481 1.00 86.19 143 PHE A N 1
ATOM 1129 C CA . PHE A 1 143 ? 2.972 -10.815 0.810 1.00 86.19 143 PHE A CA 1
ATOM 1130 C C . PHE A 1 143 ? 2.201 -9.490 0.745 1.00 86.19 143 PHE A C 1
ATOM 1132 O O . PHE A 1 143 ? 1.369 -9.210 1.613 1.00 86.19 143 PHE A O 1
ATOM 1139 N N . ARG A 1 144 ? 2.451 -8.672 -0.286 1.00 85.50 144 ARG A N 1
ATOM 1140 C CA . ARG A 1 144 ? 1.778 -7.380 -0.487 1.00 85.50 144 ARG A CA 1
ATOM 1141 C C . ARG A 1 144 ? 0.278 -7.546 -0.681 1.00 85.50 144 ARG A C 1
ATOM 1143 O O . ARG A 1 144 ? -0.486 -6.847 -0.016 1.00 85.50 144 ARG A O 1
ATOM 1150 N N . LEU A 1 145 ? -0.142 -8.499 -1.509 1.00 82.75 145 LEU A N 1
ATOM 1151 C CA . LEU A 1 145 ? -1.552 -8.801 -1.745 1.00 82.75 145 LEU A CA 1
ATOM 1152 C C . LEU A 1 145 ? -2.244 -9.331 -0.505 1.00 82.75 145 LEU A C 1
ATOM 1154 O O . LEU A 1 145 ? -3.329 -8.862 -0.177 1.00 82.75 145 LEU A O 1
ATOM 1158 N N . LEU A 1 146 ? -1.612 -10.256 0.218 1.00 81.75 146 LEU A N 1
ATOM 1159 C CA . LEU A 1 146 ? -2.153 -10.746 1.478 1.00 81.75 146 LEU A CA 1
ATOM 1160 C C . LEU A 1 146 ? -2.327 -9.590 2.467 1.00 81.75 146 LEU A C 1
ATOM 1162 O O . LEU A 1 146 ? -3.387 -9.453 3.071 1.00 81.75 146 LEU A O 1
ATOM 1166 N N . ARG A 1 147 ? -1.326 -8.710 2.586 1.00 79.69 147 ARG A N 1
ATOM 1167 C CA . ARG A 1 147 ? -1.418 -7.509 3.422 1.00 79.69 147 ARG A CA 1
ATOM 1168 C C . ARG A 1 147 ? -2.526 -6.566 2.951 1.00 79.69 147 ARG A C 1
ATOM 1170 O O . ARG A 1 147 ? -3.212 -5.999 3.791 1.00 79.69 147 ARG A O 1
ATOM 1177 N N . HIS A 1 148 ? -2.720 -6.392 1.647 1.00 78.50 148 HIS A N 1
ATOM 1178 C CA . HIS A 1 148 ? -3.767 -5.529 1.102 1.00 78.50 148 HIS A CA 1
ATOM 1179 C C . HIS A 1 148 ? -5.170 -6.119 1.320 1.00 78.50 148 HIS A C 1
ATOM 1181 O O . HIS A 1 148 ? -6.070 -5.417 1.776 1.00 78.50 148 HIS A O 1
ATOM 1187 N N . LEU A 1 149 ? -5.360 -7.420 1.093 1.00 73.25 149 LEU A N 1
ATOM 1188 C CA . LEU A 1 149 ? -6.615 -8.122 1.373 1.00 73.25 149 LEU A CA 1
ATOM 1189 C C . LEU A 1 149 ? -6.942 -8.109 2.870 1.00 73.25 149 LEU A C 1
ATOM 1191 O O . LEU A 1 149 ? -8.054 -7.758 3.252 1.00 73.25 149 LEU A O 1
ATOM 1195 N N . LEU A 1 150 ? -5.966 -8.410 3.730 1.00 68.25 150 LEU A N 1
ATOM 1196 C CA . LEU A 1 150 ? -6.146 -8.357 5.183 1.00 68.25 150 LEU A CA 1
ATOM 1197 C C . LEU A 1 150 ? -6.264 -6.923 5.716 1.00 68.25 150 LEU A C 1
ATOM 1199 O O . LEU A 1 150 ? -6.865 -6.717 6.767 1.00 68.25 150 LEU A O 1
ATOM 1203 N N . GLY A 1 151 ? -5.695 -5.934 5.027 1.00 64.75 151 GLY A N 1
ATOM 1204 C CA . GLY A 1 151 ? -5.821 -4.518 5.373 1.00 64.75 151 GLY A CA 1
ATOM 1205 C C . GLY A 1 151 ? -7.160 -3.912 4.942 1.00 64.75 151 GLY A C 1
ATOM 1206 O O . GLY A 1 151 ? -7.691 -3.047 5.635 1.00 64.75 151 GLY A O 1
ATOM 1207 N N . SER A 1 152 ? -7.720 -4.378 3.821 1.00 59.84 152 SER A N 1
ATOM 1208 C CA . SER A 1 152 ? -9.011 -3.935 3.270 1.00 59.84 152 SER A CA 1
ATOM 1209 C C . SER A 1 152 ? -10.219 -4.650 3.887 1.00 59.84 152 SER A C 1
ATOM 1211 O O . SER A 1 152 ? -11.314 -4.080 3.906 1.00 59.84 152 SER A O 1
ATOM 1213 N N . LEU A 1 153 ? -10.032 -5.846 4.465 1.00 56.19 153 LEU A N 1
ATOM 1214 C CA . LEU A 1 153 ? -10.974 -6.461 5.407 1.00 56.19 153 LEU A CA 1
ATOM 1215 C C . LEU A 1 153 ? -10.991 -5.624 6.694 1.00 56.19 153 LEU A C 1
ATOM 1217 O O . LEU A 1 153 ? -10.254 -5.853 7.650 1.00 56.19 153 LEU A O 1
ATOM 1221 N N . GLY A 1 154 ? -11.775 -4.554 6.630 1.00 46.31 154 GLY A N 1
ATOM 1222 C CA . GLY A 1 154 ? -11.620 -3.382 7.468 1.00 46.31 154 GLY A CA 1
ATOM 1223 C C . GLY A 1 154 ? -11.854 -3.587 8.960 1.00 46.31 154 GLY A C 1
ATOM 1224 O O . GLY A 1 154 ? -12.302 -4.626 9.436 1.00 46.31 154 GLY A O 1
ATOM 1225 N N . ARG A 1 155 ? -11.597 -2.493 9.687 1.00 47.28 155 ARG A N 1
ATOM 1226 C CA . ARG A 1 155 ? -11.947 -2.236 11.099 1.00 47.28 155 ARG A CA 1
ATOM 1227 C C . ARG A 1 155 ? -11.323 -3.161 12.149 1.00 47.28 155 ARG A C 1
ATOM 1229 O O . ARG A 1 155 ? -11.317 -2.796 13.317 1.00 47.28 155 ARG A O 1
ATOM 1236 N N . SER A 1 156 ? -10.756 -4.293 11.752 1.00 47.53 156 SER A N 1
ATOM 1237 C CA . SER A 1 156 ? -10.111 -5.253 12.645 1.00 47.53 156 SER A CA 1
ATOM 1238 C C . SER A 1 156 ? -9.135 -6.129 11.855 1.00 47.53 156 SER A C 1
ATOM 1240 O O . SER A 1 156 ? -9.353 -7.331 11.689 1.00 47.53 156 SER A O 1
ATOM 1242 N N . SER A 1 157 ? -8.078 -5.521 11.317 1.00 39.59 157 SER A N 1
ATOM 1243 C CA . SER A 1 157 ? -6.954 -6.289 10.776 1.00 39.59 157 SER A CA 1
ATOM 1244 C C . SER A 1 157 ? -6.113 -6.852 11.929 1.00 39.59 157 SER A C 1
ATOM 1246 O O . SER A 1 157 ? -6.109 -6.315 13.034 1.00 39.59 157 SER A O 1
ATOM 1248 N N . PHE A 1 158 ? -5.455 -7.980 11.692 1.00 39.12 158 PHE A N 1
ATOM 1249 C CA . PHE A 1 158 ? -4.811 -8.838 12.690 1.00 39.12 158 PHE A CA 1
ATOM 1250 C C . PHE A 1 158 ? -3.773 -8.084 13.559 1.00 39.12 158 PHE A C 1
ATOM 1252 O O . PHE A 1 158 ? -2.845 -7.476 13.026 1.00 39.12 158 PHE A O 1
ATOM 1259 N N . GLY A 1 159 ? -3.902 -8.155 14.892 1.00 49.62 159 GLY A N 1
ATOM 1260 C CA . GLY A 1 159 ? -2.995 -7.524 15.869 1.00 49.62 159 GLY A CA 1
ATOM 1261 C C . GLY A 1 159 ? -3.693 -6.546 16.825 1.00 49.62 159 GLY A C 1
ATOM 1262 O O . GLY A 1 159 ? -4.814 -6.118 16.569 1.00 49.62 159 GLY A O 1
ATOM 1263 N N . ARG A 1 160 ? -3.034 -6.202 17.944 1.00 42.91 160 ARG A N 1
ATOM 1264 C CA . ARG A 1 160 ? -3.445 -5.084 18.812 1.00 42.91 160 ARG A CA 1
ATOM 1265 C C . ARG A 1 160 ? -3.177 -3.783 18.065 1.00 42.91 160 ARG A C 1
ATOM 1267 O O . ARG A 1 160 ? -2.060 -3.274 18.105 1.00 42.91 160 ARG A O 1
ATOM 1274 N N . HIS A 1 161 ? -4.168 -3.303 17.331 1.00 47.81 161 HIS A N 1
ATOM 1275 C CA . HIS A 1 161 ? -4.091 -2.006 16.673 1.00 47.81 161 HIS A CA 1
ATOM 1276 C C . HIS A 1 161 ? -4.854 -0.993 17.502 1.00 47.81 161 HIS A C 1
ATOM 1278 O O . HIS A 1 161 ? -6.031 -1.182 17.807 1.00 47.81 161 HIS A O 1
ATOM 1284 N N . GLU A 1 162 ? -4.156 0.078 17.846 1.00 46.03 162 GLU A N 1
ATOM 1285 C CA . GLU A 1 162 ? -4.750 1.275 18.412 1.00 46.03 162 GLU A CA 1
ATOM 1286 C C . GLU A 1 162 ? -5.715 1.847 17.367 1.00 46.03 162 GLU A C 1
ATOM 1288 O O . GLU A 1 162 ? -5.337 2.129 16.225 1.00 46.03 162 GLU A O 1
ATOM 1293 N N . THR A 1 163 ? -6.995 1.935 17.712 1.00 52.28 163 THR A N 1
ATOM 1294 C CA . THR A 1 163 ? -7.992 2.536 16.827 1.00 52.28 163 THR A CA 1
ATOM 1295 C C . THR A 1 163 ? -8.146 4.010 17.184 1.00 52.28 163 THR A C 1
ATOM 1297 O O . THR A 1 163 ? -8.095 4.384 18.350 1.00 52.28 163 THR A O 1
ATOM 1300 N N . ALA A 1 164 ? -8.392 4.872 16.194 1.00 53.28 164 ALA A N 1
ATOM 1301 C CA . ALA A 1 164 ? -8.686 6.291 16.438 1.00 53.28 164 ALA A CA 1
ATOM 1302 C C . ALA A 1 164 ? -10.080 6.524 17.068 1.00 53.28 164 ALA A C 1
ATOM 1304 O O . ALA A 1 164 ? -10.556 7.657 17.133 1.00 53.28 164 ALA A O 1
ATOM 1305 N N . HIS A 1 165 ? -10.767 5.451 17.467 1.00 53.22 165 HIS A N 1
ATOM 1306 C CA . HIS A 1 165 ? -12.131 5.462 17.967 1.00 53.22 165 HIS A CA 1
ATOM 1307 C C . HIS A 1 165 ? -12.151 5.006 19.424 1.00 53.22 165 HIS A C 1
ATOM 1309 O O . HIS A 1 165 ? -11.591 3.973 19.780 1.00 53.22 165 HIS A O 1
ATOM 1315 N N . PHE A 1 166 ? -12.836 5.775 20.264 1.00 54.09 166 PHE A N 1
ATOM 1316 C CA . PHE A 1 166 ? -13.010 5.447 21.673 1.00 54.09 166 PHE A CA 1
ATOM 1317 C C . PHE A 1 166 ? -14.216 4.533 21.859 1.00 54.09 166 PHE A C 1
ATOM 1319 O O . PHE A 1 166 ? -15.239 4.698 21.191 1.00 54.09 166 PHE A O 1
ATOM 1326 N N . ALA A 1 167 ? -14.104 3.589 22.788 1.00 60.12 167 ALA A N 1
ATOM 1327 C CA . ALA A 1 167 ? -15.233 2.806 23.268 1.00 60.12 167 ALA A CA 1
ATOM 1328 C C . ALA A 1 167 ? -15.367 2.998 24.772 1.00 60.12 167 ALA A C 1
ATOM 1330 O O . ALA A 1 167 ? -14.407 3.253 25.483 1.00 60.12 167 ALA A O 1
ATOM 1331 N N . THR A 1 168 ? -16.563 2.854 25.304 1.00 52.88 168 THR A N 1
ATOM 1332 C CA . THR A 1 168 ? -16.768 2.847 26.750 1.00 52.88 168 THR A CA 1
ATOM 1333 C C . THR A 1 168 ? -16.507 1.413 27.253 1.00 52.88 168 THR A C 1
ATOM 1335 O O . THR A 1 168 ? -17.335 0.510 27.124 1.00 52.88 168 THR A O 1
ATOM 1338 N N . GLY A 1 169 ? -15.290 1.165 27.742 1.00 58.75 169 GLY A N 1
ATOM 1339 C CA . GLY A 1 169 ? -14.760 -0.151 28.140 1.00 58.75 169 GLY A CA 1
ATOM 1340 C C . GLY A 1 169 ? -14.198 -0.170 29.568 1.00 58.75 169 GLY A C 1
ATOM 1341 O O . GLY A 1 169 ? -14.262 0.830 30.275 1.00 58.75 169 GLY A O 1
ATOM 1342 N N . VAL A 1 170 ? -13.673 -1.317 30.014 1.00 51.72 170 VAL A N 1
ATOM 1343 C CA . VAL A 1 170 ? -13.276 -1.555 31.423 1.00 51.72 170 VAL A CA 1
ATOM 1344 C C . VAL A 1 170 ? -11.966 -0.847 31.812 1.00 51.72 170 VAL A C 1
ATOM 1346 O O . VAL A 1 170 ? -11.805 -0.469 32.972 1.00 51.72 170 VAL A O 1
ATOM 1349 N N . GLU A 1 171 ? -11.057 -0.600 30.864 1.00 55.19 171 GLU A N 1
ATOM 1350 C CA . GLU A 1 171 ? -9.814 0.147 31.110 1.00 55.19 171 GLU A CA 1
ATOM 1351 C C . GLU A 1 171 ? -9.954 1.612 30.672 1.00 55.19 171 GLU A C 1
ATOM 1353 O O . GLU A 1 171 ? -9.829 1.955 29.502 1.00 55.19 171 GLU A O 1
ATOM 1358 N N . ALA A 1 172 ? -10.251 2.494 31.627 1.00 55.97 172 ALA A N 1
ATOM 1359 C CA . ALA A 1 172 ? -10.423 3.924 31.383 1.00 55.97 172 ALA A CA 1
ATOM 1360 C C . ALA A 1 172 ? -9.094 4.682 31.544 1.00 55.97 172 ALA A C 1
ATOM 1362 O O . ALA A 1 172 ? -8.635 4.873 32.673 1.00 55.97 172 ALA A O 1
ATOM 1363 N N . TYR A 1 173 ? -8.498 5.141 30.438 1.00 59.12 173 TYR A N 1
ATOM 1364 C CA . TYR A 1 173 ? -7.264 5.949 30.448 1.00 59.12 173 TYR A CA 1
ATOM 1365 C C . TYR A 1 173 ? -7.505 7.441 30.150 1.00 59.12 173 TYR A C 1
ATOM 1367 O O . TYR A 1 173 ? -6.602 8.261 30.306 1.00 59.12 173 TYR A O 1
ATOM 1375 N N . GLN A 1 174 ? -8.723 7.817 29.745 1.00 63.81 174 GLN A N 1
ATOM 1376 C CA . GLN A 1 174 ? -9.016 9.141 29.191 1.00 63.81 174 GLN A CA 1
ATOM 1377 C C . GLN A 1 174 ? -10.009 9.971 30.015 1.00 63.81 174 GLN A C 1
ATOM 1379 O O . GLN A 1 174 ? -10.590 9.508 31.002 1.00 63.81 174 GLN A O 1
ATOM 1384 N N . ALA A 1 175 ? -10.147 11.238 29.609 1.00 75.12 175 ALA A N 1
ATOM 1385 C CA . ALA A 1 175 ? -11.042 12.214 30.212 1.00 75.12 175 ALA A CA 1
ATOM 1386 C C . ALA A 1 175 ? -12.516 11.813 30.051 1.00 75.12 175 ALA A C 1
ATOM 1388 O O . ALA A 1 175 ? -12.909 11.114 29.118 1.00 75.12 175 ALA A O 1
ATOM 1389 N N . THR A 1 176 ? -13.332 12.257 30.996 1.00 86.50 176 THR A N 1
ATOM 1390 C CA . THR A 1 176 ? -14.756 11.943 31.047 1.00 86.50 176 THR A CA 1
ATOM 1391 C C . THR A 1 176 ? -15.535 12.787 30.029 1.00 86.50 176 THR A C 1
ATOM 1393 O O . THR A 1 176 ? -15.222 13.961 29.824 1.00 86.50 176 THR A O 1
ATOM 1396 N N . ARG A 1 177 ? -16.561 12.199 29.402 1.00 88.69 177 ARG A N 1
ATOM 1397 C CA . ARG A 1 177 ? -17.453 12.837 28.415 1.00 88.69 177 ARG A CA 1
ATOM 1398 C C . ARG A 1 177 ? -18.910 12.741 28.871 1.00 88.69 177 ARG A C 1
ATOM 1400 O O . ARG A 1 177 ? -19.242 11.817 29.601 1.00 88.69 177 ARG A O 1
ATOM 1407 N N . GLU A 1 178 ? -19.775 13.643 28.415 1.00 91.19 178 GLU A N 1
ATOM 1408 C CA . GLU A 1 178 ? -21.231 13.489 28.552 1.00 91.19 178 GLU A CA 1
ATOM 1409 C C . GLU A 1 178 ? -21.728 12.208 27.860 1.00 91.19 178 GLU A C 1
ATOM 1411 O O . GLU A 1 178 ? -21.238 11.822 26.795 1.00 91.19 178 GLU A O 1
ATOM 1416 N N . TYR A 1 179 ? -22.690 11.540 28.493 1.00 91.00 179 TYR A N 1
ATOM 1417 C CA . TYR A 1 179 ? -23.307 10.316 27.996 1.00 91.00 179 TYR A CA 1
ATOM 1418 C C . TYR A 1 179 ? -24.197 10.583 26.777 1.00 91.00 179 TYR A C 1
ATOM 1420 O O . TYR A 1 179 ? -25.123 11.398 26.829 1.00 91.00 179 TYR A O 1
ATOM 1428 N N . GLU A 1 180 ? -23.998 9.816 25.705 1.00 89.38 180 GLU A N 1
ATOM 1429 C CA . GLU A 1 180 ? -24.909 9.787 24.563 1.00 89.38 180 GLU A CA 1
ATOM 1430 C C . GLU A 1 180 ? -25.575 8.421 24.401 1.00 89.38 180 GLU A C 1
ATOM 1432 O O . GLU A 1 180 ? -25.082 7.377 24.828 1.00 89.38 180 GLU A O 1
ATOM 1437 N N . PHE A 1 181 ? -26.738 8.424 23.749 1.00 84.31 181 PHE A N 1
ATOM 1438 C CA . PHE A 1 181 ? -27.474 7.196 23.496 1.00 84.31 181 PHE A CA 1
ATOM 1439 C C . PHE A 1 181 ? -26.646 6.227 22.638 1.00 84.31 181 PHE A C 1
ATOM 1441 O O . PHE A 1 181 ? -26.324 6.527 21.490 1.00 84.31 181 PHE A O 1
ATOM 1448 N N . GLY A 1 182 ? -26.357 5.046 23.190 1.00 82.75 182 GLY A N 1
ATOM 1449 C CA . GLY A 1 182 ? -25.521 4.021 22.558 1.00 82.75 182 GLY A CA 1
ATOM 1450 C C . GLY A 1 182 ? -24.190 3.787 23.275 1.00 82.75 182 GLY A C 1
ATOM 1451 O O . GLY A 1 182 ? -23.584 2.736 23.066 1.00 82.75 182 GLY A O 1
ATOM 1452 N N . ASP A 1 183 ? -23.782 4.700 24.161 1.00 82.12 183 ASP A N 1
ATOM 1453 C CA . ASP A 1 183 ? -22.632 4.496 25.038 1.00 82.12 183 ASP A CA 1
ATOM 1454 C C . ASP A 1 183 ? -22.927 3.374 26.051 1.00 82.12 183 ASP A C 1
ATOM 1456 O O . ASP A 1 183 ? -24.059 3.174 26.506 1.00 82.12 183 ASP A O 1
ATOM 1460 N N . THR A 1 184 ? -21.903 2.609 26.430 1.00 76.25 184 THR A N 1
ATOM 1461 C CA . THR A 1 184 ? -22.039 1.674 27.557 1.00 76.25 184 THR A CA 1
ATOM 1462 C C . THR A 1 184 ? -22.107 2.462 28.865 1.00 76.25 184 THR A C 1
ATOM 1464 O O . THR A 1 184 ? -21.493 3.521 29.008 1.00 76.25 184 THR A O 1
ATOM 1467 N N . ILE A 1 185 ? -22.852 1.943 29.844 1.00 77.88 185 ILE A N 1
ATOM 1468 C CA . ILE A 1 185 ? -23.052 2.580 31.156 1.00 77.88 185 ILE A CA 1
ATOM 1469 C C . ILE A 1 185 ? -21.785 2.407 32.015 1.00 77.88 185 ILE A C 1
ATOM 1471 O O . ILE A 1 185 ? -21.774 1.694 33.016 1.00 77.88 185 ILE A O 1
ATOM 1475 N N . ASN A 1 186 ? -20.689 3.044 31.602 1.00 82.81 186 ASN A N 1
ATOM 1476 C CA . ASN A 1 186 ? -19.458 3.187 32.373 1.00 82.81 186 ASN A CA 1
ATOM 1477 C C . ASN A 1 186 ? -19.395 4.597 32.971 1.00 82.81 186 ASN A C 1
ATOM 1479 O O . ASN A 1 186 ? -18.594 5.439 32.559 1.00 82.81 186 ASN A O 1
ATOM 1483 N N . LEU A 1 187 ? -20.322 4.871 33.890 1.00 85.88 187 LEU A N 1
ATOM 1484 C CA . LEU A 1 187 ? -20.508 6.194 34.475 1.00 85.88 187 LEU A CA 1
ATOM 1485 C C . LEU A 1 187 ? -19.346 6.570 35.398 1.00 85.88 187 LEU A C 1
ATOM 1487 O O . LEU A 1 187 ? -18.983 5.837 36.321 1.00 85.88 187 LEU A O 1
ATOM 1491 N N . ASP A 1 188 ? -18.820 7.772 35.203 1.00 89.44 188 ASP A N 1
ATOM 1492 C CA . ASP A 1 188 ? -17.995 8.453 36.185 1.00 89.44 188 ASP A CA 1
ATOM 1493 C C . ASP A 1 188 ? -18.902 9.123 37.216 1.00 89.44 188 ASP A C 1
ATOM 1495 O O . ASP A 1 188 ? -19.407 10.231 37.020 1.00 89.44 188 ASP A O 1
ATOM 1499 N N . ILE A 1 189 ? -19.108 8.429 38.332 1.00 89.94 189 ILE A N 1
ATOM 1500 C CA . ILE A 1 189 ? -19.980 8.885 39.419 1.00 89.94 189 ILE A CA 1
ATOM 1501 C C . ILE A 1 189 ? -19.508 10.235 39.974 1.00 89.94 189 ILE A C 1
ATOM 1503 O O . ILE A 1 189 ? -20.334 11.082 40.304 1.00 89.94 189 ILE A O 1
ATOM 1507 N N . SER A 1 190 ? -18.195 10.462 40.058 1.00 91.12 190 SER A N 1
ATOM 1508 C CA . SER A 1 190 ? -17.656 11.690 40.654 1.00 91.12 190 SER A CA 1
ATOM 1509 C C . SER A 1 190 ? -17.942 12.890 39.760 1.00 91.12 190 SER A C 1
ATOM 1511 O O . SER A 1 190 ? -18.464 13.896 40.235 1.00 91.12 190 SER A O 1
ATOM 1513 N N . SER A 1 191 ? -17.659 12.759 38.462 1.00 90.44 191 SER A N 1
ATOM 1514 C CA . SER A 1 191 ? -17.937 13.810 37.477 1.00 90.44 191 SER A CA 1
ATOM 1515 C C . SER A 1 191 ? -19.437 14.037 37.287 1.00 90.44 191 SER A C 1
ATOM 1517 O O . SER A 1 191 ? -19.865 15.184 37.209 1.00 90.44 191 SER A O 1
ATOM 1519 N N . THR A 1 192 ? -20.242 12.969 37.308 1.00 92.19 192 THR A N 1
ATOM 1520 C CA . THR A 1 192 ? -21.712 13.045 37.223 1.00 92.19 192 THR A CA 1
ATOM 1521 C C . THR A 1 192 ? -22.301 13.834 38.393 1.00 92.19 192 THR A C 1
ATOM 1523 O O . THR A 1 192 ? -23.072 14.772 38.205 1.00 92.19 192 THR A O 1
ATOM 1526 N N . LEU A 1 193 ? -21.894 13.506 39.625 1.00 91.31 193 LEU A N 1
ATOM 1527 C CA . LEU A 1 193 ? -22.339 14.236 40.815 1.00 91.31 193 LEU A CA 1
ATOM 1528 C C . LEU A 1 193 ? -21.846 15.685 40.811 1.00 91.31 193 LEU A C 1
ATOM 1530 O O . LEU A 1 193 ? -22.573 16.576 41.240 1.00 91.31 193 LEU A O 1
ATOM 1534 N N . LEU A 1 194 ? -20.627 15.937 40.328 1.00 91.19 194 LEU A N 1
ATOM 1535 C CA . LEU A 1 194 ? -20.079 17.289 40.255 1.00 91.19 194 LEU A CA 1
ATOM 1536 C C . LEU A 1 194 ? -20.828 18.154 39.232 1.00 91.19 194 LEU A C 1
ATOM 1538 O O . LEU A 1 194 ? -21.077 19.321 39.522 1.00 91.19 194 LEU A O 1
ATOM 1542 N N . HIS A 1 195 ? -21.239 17.589 38.093 1.00 92.50 195 HIS A N 1
ATOM 1543 C CA . HIS A 1 195 ? -22.117 18.258 37.127 1.00 92.50 195 HIS A CA 1
ATOM 1544 C C . HIS A 1 195 ? -23.490 18.575 37.732 1.00 92.50 195 HIS A C 1
ATOM 1546 O O . HIS A 1 195 ? -23.923 19.727 37.680 1.00 92.50 195 HIS A O 1
ATOM 1552 N N . ALA A 1 196 ? -24.112 17.608 38.410 1.00 92.00 196 ALA A N 1
ATOM 1553 C CA . ALA A 1 196 ? -25.398 17.820 39.072 1.00 92.00 196 ALA A CA 1
ATOM 1554 C C . ALA A 1 196 ? -25.328 18.912 40.156 1.00 92.00 196 ALA A C 1
ATOM 1556 O O . ALA A 1 196 ? -26.156 19.819 40.195 1.00 92.00 196 ALA A O 1
ATOM 1557 N N . VAL A 1 197 ? -24.280 18.902 40.988 1.00 91.81 197 VAL A N 1
ATOM 1558 C CA . VAL A 1 197 ? -24.054 19.934 42.017 1.00 91.81 197 VAL A CA 1
ATOM 1559 C C . VAL A 1 197 ? -23.702 21.289 41.401 1.00 91.81 197 VAL A C 1
ATOM 1561 O O . VAL A 1 197 ? -24.075 22.321 41.952 1.00 91.81 197 VAL A O 1
ATOM 1564 N N . ALA A 1 198 ? -22.998 21.330 40.269 1.00 89.50 198 ALA A N 1
ATOM 1565 C CA . ALA A 1 198 ? -22.732 22.584 39.565 1.00 89.50 198 ALA A CA 1
ATOM 1566 C C . ALA A 1 198 ? -24.018 23.209 38.996 1.00 89.50 198 ALA A C 1
ATOM 1568 O O . ALA A 1 198 ? -24.135 24.435 38.970 1.00 89.50 198 ALA A O 1
ATOM 1569 N N . ARG A 1 199 ? -24.981 22.379 38.576 1.00 90.19 199 ARG A N 1
ATOM 1570 C CA . ARG A 1 199 ? -26.287 22.798 38.050 1.00 90.19 199 ARG A CA 1
ATOM 1571 C C . ARG A 1 199 ? -27.255 23.233 39.151 1.00 90.19 199 ARG A C 1
ATOM 1573 O O . ARG A 1 199 ? -27.838 24.311 39.055 1.00 90.19 199 ARG A O 1
ATOM 1580 N N . GLU A 1 200 ? -27.435 22.407 40.178 1.00 86.81 200 GLU A N 1
ATOM 1581 C CA . GLU A 1 200 ? -28.454 22.603 41.221 1.00 86.81 200 GLU A CA 1
ATOM 1582 C C . GLU A 1 200 ? -27.920 23.361 42.454 1.00 86.81 200 GLU A C 1
ATOM 1584 O O . GLU A 1 200 ? -28.676 23.972 43.211 1.00 86.81 200 GLU A O 1
ATOM 1589 N N . GLY A 1 201 ? -26.600 23.387 42.637 1.00 81.69 201 GLY A N 1
ATOM 1590 C CA . GLY A 1 201 ? -25.944 23.892 43.838 1.00 81.69 201 GLY A CA 1
ATOM 1591 C C . GLY A 1 201 ? -25.811 22.827 44.931 1.00 81.69 201 GLY A C 1
ATOM 1592 O O . GLY A 1 201 ? -26.236 21.682 44.803 1.00 81.69 201 GLY A O 1
ATOM 1593 N N . LEU A 1 202 ? -25.178 23.201 46.046 1.00 82.62 202 LEU A N 1
ATOM 1594 C CA . LEU A 1 202 ? -25.034 22.323 47.212 1.00 82.62 202 LEU A CA 1
ATOM 1595 C C . LEU A 1 202 ? -26.374 22.208 47.956 1.00 82.62 202 LEU A C 1
ATOM 1597 O O . LEU A 1 202 ? -26.677 23.009 48.840 1.00 82.62 202 LEU A O 1
ATOM 1601 N N . GLY A 1 203 ? -27.158 21.195 47.592 1.00 81.44 203 GLY A N 1
ATOM 1602 C CA . GLY A 1 203 ? -28.416 20.808 48.227 1.00 81.44 203 GLY A CA 1
ATOM 1603 C C . GLY A 1 203 ? -28.486 19.298 48.459 1.00 81.44 203 GLY A C 1
ATOM 1604 O O . GLY A 1 203 ? -27.773 18.525 47.826 1.00 81.44 203 GLY A O 1
ATOM 1605 N N . VAL A 1 204 ? -29.316 18.871 49.413 1.00 81.81 204 VAL A N 1
ATOM 1606 C CA . VAL A 1 204 ? -29.655 17.454 49.612 1.00 81.81 204 VAL A CA 1
ATOM 1607 C C . VAL A 1 204 ? -31.181 17.354 49.699 1.00 81.81 204 VAL A C 1
ATOM 1609 O O . VAL A 1 204 ? -31.760 18.065 50.527 1.00 81.81 204 VAL A O 1
ATOM 1612 N N . PRO A 1 205 ? -31.847 16.478 48.924 1.00 83.94 205 PRO A N 1
ATOM 1613 C CA . PRO A 1 205 ? -31.287 15.541 47.937 1.00 83.94 205 PRO A CA 1
ATOM 1614 C C . PRO A 1 205 ? -30.752 16.244 46.676 1.00 83.94 205 PRO A C 1
ATOM 1616 O O . PRO A 1 205 ? -31.188 17.345 46.375 1.00 83.94 205 PRO A O 1
ATOM 1619 N N . ILE A 1 206 ? -29.804 15.602 45.983 1.00 85.19 206 ILE A N 1
ATOM 1620 C CA . ILE A 1 206 ? -29.305 16.033 44.664 1.00 85.19 206 ILE A CA 1
ATOM 1621 C C . ILE A 1 206 ? -30.195 15.374 43.610 1.00 85.19 206 ILE A C 1
ATOM 1623 O O . ILE A 1 206 ? -30.322 14.143 43.623 1.00 85.19 206 ILE A O 1
ATOM 1627 N N . ASP A 1 207 ? -30.800 16.163 42.729 1.00 89.38 207 ASP A N 1
ATOM 1628 C CA . ASP A 1 207 ? -31.593 15.664 41.610 1.00 89.38 207 ASP A CA 1
ATOM 1629 C C . ASP A 1 207 ? -30.689 15.406 40.397 1.00 89.38 207 ASP A C 1
ATOM 1631 O O . ASP A 1 207 ? -29.966 16.290 39.940 1.00 89.38 207 ASP A O 1
ATOM 1635 N N . LEU A 1 208 ? -30.696 14.173 39.886 1.00 89.50 208 LEU A N 1
ATOM 1636 C CA . LEU A 1 208 ? -29.853 13.762 38.761 1.00 89.50 208 LEU A CA 1
ATOM 1637 C C . LEU A 1 208 ? -30.654 13.802 37.463 1.00 89.50 208 LEU A C 1
ATOM 1639 O O . LEU A 1 208 ? -31.606 13.038 37.292 1.00 89.50 208 LEU A O 1
ATOM 1643 N N . GLU A 1 209 ? -30.219 14.625 36.513 1.00 91.62 209 GLU A N 1
ATOM 1644 C CA . GLU A 1 209 ? -30.778 14.662 35.165 1.00 91.62 209 GLU A CA 1
ATOM 1645 C C . GLU A 1 209 ? -29.909 13.890 34.167 1.00 91.62 209 GLU A C 1
ATOM 1647 O O . GLU A 1 209 ? -28.728 13.628 34.385 1.00 91.62 209 GLU A O 1
ATOM 1652 N N . TYR A 1 210 ? -30.493 13.538 33.019 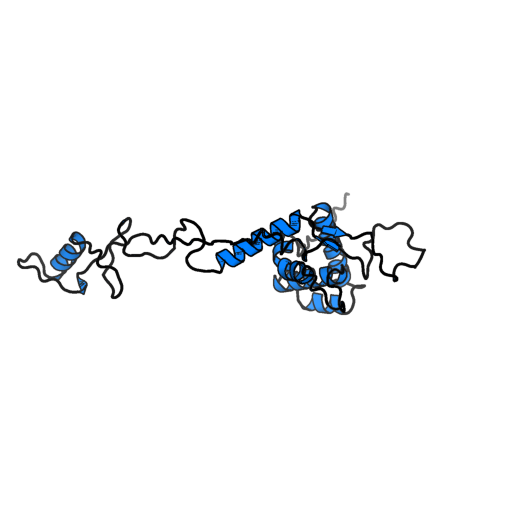1.00 90.94 210 TYR A N 1
ATOM 1653 C CA . TYR A 1 210 ? -29.779 12.830 31.952 1.00 90.94 210 TYR A CA 1
ATOM 1654 C C . TYR A 1 210 ? -28.537 13.595 31.460 1.00 90.94 210 TYR A C 1
ATOM 1656 O O . TYR A 1 210 ? -27.522 12.975 31.163 1.00 90.94 210 TYR A O 1
ATOM 1664 N N . GLY A 1 211 ? -28.603 14.931 31.408 1.00 89.94 211 GLY A N 1
ATOM 1665 C CA . GLY A 1 211 ? -27.474 15.782 31.011 1.00 89.94 211 GLY A CA 1
ATOM 1666 C C . GLY A 1 211 ? -26.342 15.847 32.040 1.00 89.94 211 GLY A C 1
ATOM 1667 O O . GLY A 1 211 ? -25.251 16.299 31.710 1.00 89.94 211 GLY A O 1
ATOM 1668 N N . ASP A 1 212 ? -26.572 15.371 33.267 1.00 92.56 212 ASP A N 1
ATOM 1669 C CA . ASP A 1 212 ? -25.528 15.285 34.289 1.00 92.56 212 ASP A CA 1
ATOM 1670 C C . ASP A 1 212 ? -24.699 13.998 34.135 1.00 92.56 212 ASP A C 1
ATOM 1672 O O . ASP A 1 212 ? -23.649 13.868 34.756 1.00 92.56 212 ASP A O 1
ATOM 1676 N N . LEU A 1 213 ? -25.155 13.028 33.330 1.00 93.06 213 LEU A N 1
ATOM 1677 C CA . LEU A 1 213 ? -24.510 11.724 33.194 1.00 93.06 213 LEU A CA 1
ATOM 1678 C C . LEU A 1 213 ? -23.195 11.835 32.426 1.00 93.06 213 LEU A C 1
ATOM 1680 O O . LEU A 1 213 ? -23.162 12.154 31.239 1.00 93.06 213 LEU A O 1
ATOM 1684 N N . MET A 1 214 ? -22.109 11.483 33.105 1.00 91.94 214 MET A N 1
ATOM 1685 C CA . MET A 1 214 ? -20.760 11.512 32.560 1.00 91.94 214 MET A CA 1
ATOM 1686 C C . MET A 1 214 ? -20.213 10.085 32.457 1.00 91.94 214 MET A C 1
ATOM 1688 O O . MET A 1 214 ? -20.287 9.325 33.422 1.00 91.94 214 MET A O 1
ATOM 1692 N N . VAL A 1 215 ? -19.641 9.706 31.314 1.00 90.50 215 VAL A N 1
ATOM 1693 C CA . VAL A 1 215 ? -19.041 8.389 31.050 1.00 90.50 215 VAL A CA 1
ATOM 1694 C C . VAL A 1 215 ? -17.531 8.455 30.882 1.00 90.50 215 VAL A C 1
ATOM 1696 O O . VAL A 1 215 ? -16.975 9.407 30.329 1.00 90.50 215 VAL A O 1
ATOM 1699 N N . ARG A 1 216 ? -16.850 7.403 31.342 1.00 85.62 216 ARG A N 1
ATOM 1700 C CA . ARG A 1 216 ? -15.410 7.237 31.140 1.00 85.62 216 ARG A CA 1
ATOM 1701 C C . ARG A 1 216 ? -15.139 6.647 29.764 1.00 85.62 216 ARG A C 1
ATOM 1703 O O . ARG A 1 216 ? -15.704 5.615 29.396 1.00 85.62 216 ARG A O 1
ATOM 1710 N N . GLN A 1 217 ? -14.233 7.285 29.032 1.00 76.31 217 GLN A N 1
ATOM 1711 C CA . GLN A 1 217 ? -13.744 6.773 27.760 1.00 76.31 217 GLN A CA 1
ATOM 1712 C C . GLN A 1 217 ? -12.664 5.712 28.004 1.00 76.31 217 GLN A C 1
ATOM 1714 O O . GLN A 1 217 ? -11.795 5.871 28.867 1.00 76.31 217 GLN A O 1
ATOM 1719 N N . ALA A 1 218 ? -12.734 4.626 27.242 1.00 69.12 218 ALA A N 1
ATOM 1720 C CA . ALA A 1 218 ? -11.709 3.601 27.160 1.00 69.12 218 ALA A CA 1
ATOM 1721 C C . ALA A 1 218 ? -11.197 3.493 25.722 1.00 69.12 218 ALA A C 1
ATOM 1723 O O . ALA A 1 218 ? -11.834 3.916 24.749 1.00 69.12 218 ALA A O 1
ATOM 1724 N N . GLU A 1 219 ? -10.027 2.895 25.593 1.00 60.47 219 GLU A N 1
ATOM 1725 C CA . GLU A 1 219 ? -9.501 2.530 24.290 1.00 60.47 219 GLU A CA 1
ATOM 1726 C C . GLU A 1 219 ? -10.234 1.290 23.778 1.00 60.47 219 GLU A C 1
ATOM 1728 O O . GLU A 1 219 ? -10.521 0.344 24.519 1.00 60.47 219 GLU A O 1
ATOM 1733 N N . TYR A 1 220 ? -10.594 1.320 22.498 1.00 58.06 220 TYR A N 1
ATOM 1734 C CA . TYR A 1 220 ? -11.198 0.182 21.830 1.00 58.06 220 TYR A CA 1
ATOM 1735 C C . TYR A 1 220 ? -10.107 -0.679 21.191 1.00 58.06 220 TYR A C 1
ATOM 1737 O O . TYR A 1 220 ? -9.514 -0.286 20.184 1.00 58.06 220 TYR A O 1
ATOM 1745 N N . GLU A 1 221 ? -9.879 -1.873 21.748 1.00 54.56 221 GLU A N 1
ATOM 1746 C CA . GLU A 1 221 ? -9.057 -2.919 21.129 1.00 54.56 221 GLU A CA 1
ATOM 1747 C C . GLU A 1 221 ? -9.956 -3.989 20.478 1.00 54.56 221 GLU A C 1
ATOM 1749 O O . GLU A 1 221 ? -10.810 -4.590 21.131 1.00 54.56 221 GLU A O 1
ATOM 1754 N N . SER A 1 222 ? -9.756 -4.263 19.185 1.00 49.38 222 SER A N 1
ATOM 1755 C CA . SER A 1 222 ? -10.421 -5.360 18.457 1.00 49.38 222 SER A CA 1
ATOM 1756 C C . SER A 1 222 ? -9.485 -6.545 18.226 1.00 49.38 222 SER A C 1
ATOM 1758 O O . SER A 1 222 ? -8.290 -6.358 18.014 1.00 49.38 222 SER A O 1
ATOM 1760 N N . SER A 1 223 ? -10.027 -7.771 18.193 1.00 50.72 223 SER A N 1
ATOM 1761 C CA . SER A 1 223 ? -9.281 -8.982 17.811 1.00 50.72 223 SER A CA 1
ATOM 1762 C C . SER A 1 223 ? -10.015 -9.784 16.726 1.00 50.72 223 SER A C 1
ATOM 1764 O O . SER A 1 223 ? -11.234 -9.930 16.770 1.00 50.72 223 SER A O 1
ATOM 1766 N N . CYS A 1 224 ? -9.273 -10.297 15.738 1.00 47.03 224 CYS A N 1
ATOM 1767 C CA . CYS A 1 224 ? -9.767 -11.141 14.643 1.00 47.03 224 CYS A CA 1
ATOM 1768 C C . CYS A 1 224 ? -8.772 -12.287 14.389 1.00 47.03 224 CYS A C 1
ATOM 1770 O O . CYS A 1 224 ? -7.564 -12.074 14.483 1.00 47.03 224 CYS A O 1
ATOM 1772 N N . SER A 1 225 ? -9.271 -13.490 14.069 1.00 49.25 225 SER A N 1
ATOM 1773 C CA . SER A 1 225 ? -8.464 -14.662 13.701 1.00 49.25 225 SER A CA 1
ATOM 1774 C C . SER A 1 225 ? -8.803 -15.118 12.278 1.00 49.25 225 SER A C 1
ATOM 1776 O O . SER A 1 225 ? -9.951 -15.446 11.989 1.00 49.25 225 SER A O 1
ATOM 1778 N N . THR A 1 226 ? -7.812 -15.139 11.385 1.00 49.88 226 THR A N 1
ATOM 1779 C CA . THR A 1 226 ? -7.905 -15.712 10.037 1.00 49.88 226 THR A CA 1
ATOM 1780 C C . THR A 1 226 ? -7.326 -17.122 10.073 1.00 49.88 226 THR A C 1
ATOM 1782 O O . THR A 1 226 ? -6.152 -17.303 10.389 1.00 49.88 226 THR A O 1
ATOM 1785 N N . VAL A 1 227 ? -8.148 -18.122 9.756 1.00 58.84 227 VAL A N 1
ATOM 1786 C CA . VAL A 1 227 ? -7.730 -19.527 9.672 1.00 58.84 227 VAL A CA 1
ATOM 1787 C C . VAL A 1 227 ? -7.606 -19.904 8.200 1.00 58.84 227 VAL A C 1
ATOM 1789 O O . VAL A 1 227 ? -8.603 -19.926 7.482 1.00 58.84 227 VAL A O 1
ATOM 1792 N N . LEU A 1 228 ? -6.387 -20.207 7.753 1.00 58.75 228 LEU A N 1
ATOM 1793 C CA . LEU A 1 228 ? -6.134 -20.771 6.430 1.00 58.75 228 LEU A CA 1
ATOM 1794 C C . LEU A 1 228 ? -6.164 -22.303 6.533 1.00 58.75 228 LEU A C 1
ATOM 1796 O O . LEU A 1 228 ? -5.280 -22.905 7.140 1.00 58.75 228 LEU A O 1
ATOM 1800 N N . LEU A 1 229 ? -7.190 -22.932 5.960 1.00 71.56 229 LEU A N 1
ATOM 1801 C CA . LEU A 1 229 ? -7.292 -24.389 5.853 1.00 71.56 229 LEU A CA 1
ATOM 1802 C C . LEU A 1 229 ? -6.701 -24.821 4.506 1.00 71.56 229 LEU A C 1
ATOM 1804 O O . LEU A 1 229 ? -7.347 -24.674 3.472 1.00 71.56 229 LEU A O 1
ATOM 1808 N N . LEU A 1 230 ? -5.467 -25.328 4.525 1.00 69.00 230 LEU A N 1
ATOM 1809 C CA . LEU A 1 230 ? -4.813 -25.917 3.354 1.00 69.00 230 LEU A CA 1
ATOM 1810 C C . LEU A 1 230 ? -5.063 -27.429 3.344 1.00 69.00 230 LEU A C 1
ATOM 1812 O O . LEU A 1 230 ? -4.647 -28.126 4.270 1.00 69.00 230 LEU A O 1
ATOM 1816 N N . ASP A 1 231 ? -5.738 -27.930 2.308 1.00 73.31 231 ASP A N 1
ATOM 1817 C CA . ASP A 1 231 ? -5.865 -29.371 2.082 1.00 73.31 231 ASP A CA 1
ATOM 1818 C C . ASP A 1 231 ? -4.543 -29.920 1.529 1.00 73.31 231 ASP A C 1
ATOM 1820 O O . ASP A 1 231 ? -4.124 -29.574 0.427 1.00 73.31 231 ASP A O 1
ATOM 1824 N N . THR A 1 232 ? -3.871 -30.770 2.306 1.00 67.69 232 THR A N 1
ATOM 1825 C CA . THR A 1 232 ? -2.649 -31.478 1.891 1.00 67.69 232 THR A CA 1
ATOM 1826 C C . THR A 1 232 ? -2.934 -32.913 1.442 1.00 67.69 232 THR A C 1
ATOM 1828 O O . THR A 1 232 ? -2.017 -33.734 1.347 1.00 67.69 232 THR A O 1
ATOM 1831 N N . SER A 1 233 ? -4.201 -33.262 1.179 1.00 73.25 233 SER A N 1
ATOM 1832 C CA . SER A 1 233 ? -4.565 -34.605 0.742 1.00 73.25 233 SER A CA 1
ATOM 1833 C C . SER A 1 233 ? -3.907 -34.976 -0.594 1.00 73.25 233 SER A C 1
ATOM 1835 O O . SER A 1 233 ? -3.785 -34.180 -1.526 1.00 73.25 233 SER A O 1
ATOM 1837 N N . HIS A 1 234 ? -3.532 -36.251 -0.716 1.00 51.97 234 HIS A N 1
ATOM 1838 C CA . HIS A 1 234 ? -2.855 -36.832 -1.886 1.00 51.97 234 HIS A CA 1
ATOM 1839 C C . HIS A 1 234 ? -3.683 -36.754 -3.193 1.00 51.97 234 HIS A C 1
ATOM 1841 O O . HIS A 1 234 ? -3.200 -37.122 -4.264 1.00 51.97 234 HIS A O 1
ATOM 1847 N N . SER A 1 235 ? -4.937 -36.295 -3.109 1.00 63.69 235 SER A N 1
ATOM 1848 C CA . SER A 1 235 ? -5.828 -36.087 -4.251 1.00 63.69 235 SER A CA 1
ATOM 1849 C C . SER A 1 235 ? -5.562 -34.775 -5.000 1.00 63.69 235 SER A C 1
ATOM 1851 O O . SER A 1 235 ? -5.754 -34.742 -6.214 1.00 63.69 235 SER A O 1
ATOM 1853 N N . MET A 1 236 ? -5.047 -33.736 -4.324 1.00 58.03 236 MET A N 1
ATOM 1854 C CA . MET A 1 236 ? -4.678 -32.465 -4.968 1.00 58.03 236 MET A CA 1
ATOM 1855 C C . MET A 1 236 ? -3.360 -32.572 -5.753 1.00 58.03 236 MET A C 1
ATOM 1857 O O . MET A 1 236 ? -3.285 -32.100 -6.883 1.00 58.03 236 MET A O 1
ATOM 1861 N N . ILE A 1 237 ? -2.351 -33.258 -5.199 1.00 53.75 237 ILE A N 1
ATOM 1862 C CA . ILE A 1 237 ? -1.028 -33.457 -5.833 1.00 53.75 237 ILE A CA 1
ATOM 1863 C C . ILE A 1 237 ? -1.117 -34.282 -7.128 1.00 53.75 237 ILE A C 1
ATOM 1865 O O . ILE A 1 237 ? -0.317 -34.094 -8.034 1.00 53.75 237 ILE A O 1
ATOM 1869 N N . LEU A 1 238 ? -2.098 -35.183 -7.257 1.00 51.12 238 LEU A N 1
ATOM 1870 C CA . LEU A 1 238 ? -2.188 -36.068 -8.426 1.00 51.12 238 LEU A CA 1
ATOM 1871 C C . LEU A 1 238 ? -2.766 -35.391 -9.687 1.00 51.12 238 LEU A C 1
ATOM 1873 O O . LEU A 1 238 ? -2.661 -35.959 -10.773 1.00 51.12 238 LEU A O 1
ATOM 1877 N N . TYR A 1 239 ? -3.387 -34.213 -9.551 1.00 56.53 239 TYR A N 1
ATOM 1878 C CA . TYR A 1 239 ? -3.958 -33.447 -10.671 1.00 56.53 239 TYR A CA 1
ATOM 1879 C C . TYR A 1 239 ? -3.385 -32.029 -10.806 1.00 56.53 239 TYR A C 1
ATOM 1881 O O . TYR A 1 239 ? -3.641 -31.373 -11.816 1.00 56.53 239 TYR A O 1
ATOM 1889 N N . GLY A 1 240 ? -2.605 -31.566 -9.826 1.00 54.31 240 GLY A N 1
ATOM 1890 C CA . GLY A 1 240 ? -1.856 -30.318 -9.882 1.00 54.31 240 GLY A CA 1
ATOM 1891 C C . GLY A 1 240 ? -0.390 -30.571 -10.221 1.00 54.31 240 GLY A C 1
ATOM 1892 O O . GLY A 1 240 ? 0.417 -30.728 -9.319 1.00 54.31 240 GLY A O 1
ATOM 1893 N N . GLU A 1 241 ? -0.071 -30.569 -11.516 1.00 57.47 241 GLU A N 1
ATOM 1894 C CA . GLU A 1 241 ? 1.247 -30.134 -12.010 1.00 57.47 241 GLU A CA 1
ATOM 1895 C C . GLU A 1 241 ? 2.459 -31.062 -11.742 1.00 57.47 241 GLU A C 1
ATOM 1897 O O . GLU A 1 241 ? 3.431 -30.683 -11.103 1.00 57.47 241 GLU A O 1
ATOM 1902 N N . ASP A 1 242 ? 2.450 -32.269 -12.320 1.00 47.53 242 ASP A N 1
ATOM 1903 C CA . ASP A 1 242 ? 3.694 -32.918 -12.778 1.00 47.53 242 ASP A CA 1
ATOM 1904 C C . ASP A 1 242 ? 3.445 -33.598 -14.137 1.00 47.53 242 ASP A C 1
ATOM 1906 O O . ASP A 1 242 ? 3.081 -34.777 -14.226 1.00 47.53 242 ASP A O 1
ATOM 1910 N N . ARG A 1 243 ? 3.525 -32.792 -15.204 1.00 47.12 243 ARG A N 1
ATOM 1911 C CA . ARG A 1 243 ? 3.731 -33.210 -16.599 1.00 47.12 243 ARG A CA 1
ATOM 1912 C C . ARG A 1 243 ? 4.455 -32.133 -17.387 1.00 47.12 243 ARG A C 1
ATOM 1914 O O . ARG A 1 243 ? 4.014 -30.966 -17.304 1.00 47.12 243 ARG A O 1
#

Sequence (243 aa):
MAITKFSKWIPSPLDGLSMEELLDQISEFLLQSGFRYGFQDVSNPRNLDALRQAIVEKLVEMGRIPESLLDQWLEDRAEGDAKRLDEMIDQVIRRLIEEGWMQADPQNPSPASLDETSQGSEDLPSGSARFELTDKSVDFLGFRLLRHLLGSLGRSSFGRHETAHFATGVEAYQATREYEFGDTINLDISSTLLHAVAREGLGVPIDLEYGDLMVRQAEYESSCSTVLLLDTSHSMILYGEDR

pLDDT: mean 71.24, std 18.05, range [34.78, 93.06]

Solvent-accessible surface area (backbone atoms only — not comparable to full-atom values): 15196 Å² total; per-residue (Å²): 134,88,79,82,82,81,76,80,86,72,82,55,72,58,69,92,62,50,72,68,57,52,48,61,71,44,37,66,64,60,53,70,55,62,69,84,68,92,70,82,91,88,70,81,65,47,26,49,61,54,51,52,48,52,53,51,52,51,37,36,76,73,67,52,42,63,65,72,52,53,54,44,37,74,75,42,48,86,48,78,69,24,30,56,50,51,58,49,50,50,53,50,54,50,47,38,37,76,74,49,39,34,42,75,49,84,87,56,77,48,87,85,72,78,63,97,70,84,78,87,72,98,65,79,72,76,81,55,38,33,54,42,76,28,70,64,35,52,53,52,52,50,51,52,49,52,51,48,54,45,58,64,47,59,100,43,43,78,54,92,51,88,50,101,50,76,33,56,48,93,62,62,85,53,72,73,39,75,63,56,96,86,62,52,94,42,64,34,63,68,60,17,50,50,44,29,36,70,73,75,41,98,58,85,82,77,74,83,53,76,88,26,36,23,23,33,34,7,74,40,77,50,87,55,86,87,82,86,84,78,86,80,55,76,73,57,62,77,75,54,85,88,128

Radius of gyration: 31.0 Å; Cα contacts (8 Å, |Δi|>4): 221; chains: 1; bounding box: 71×66×89 Å

Mean predicted aligned error: 18.27 Å

Nearest PDB structures (foldseek):
  3gud-assembly1_A  TM=3.682E-01  e=3.009E+00  Gaunavir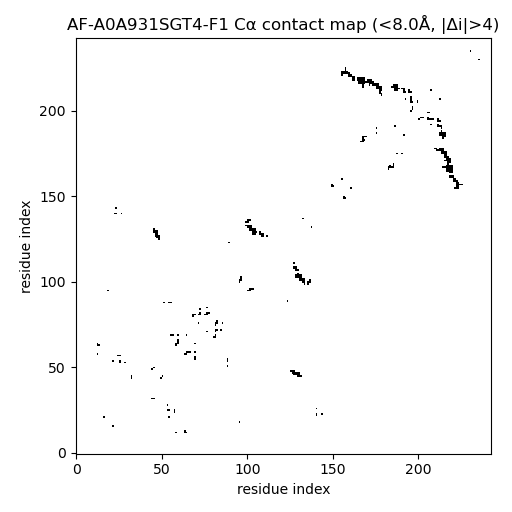us GA1